Protein AF-0000000080888228 (afdb_homodimer)

Nearest PDB structures (foldseek):
  4qtt-assembly1_A  TM=8.232E-01  e=5.974E-14  Saccharomyces cerevisiae S288C
  5cm2-assembly1_M  TM=8.635E-01  e=5.665E-12  Yarrowia lipolytica CLIB122
  6ped-assembly1_B  TM=8.429E-01  e=2.679E-10  Homo sapiens
  8qdg-assembly1_B  TM=8.328E-01  e=5.722E-10  Homo sapiens
  6h2v-assembly1_B  TM=7.892E-01  e=5.935E-09  Homo sapiens

Solvent-accessible surface area (backbone atoms only — not comparable to full-atom values): 15380 Å² total; per-residue (Å²): 46,40,49,61,60,51,55,55,41,52,48,80,41,59,90,31,73,83,42,72,40,13,47,50,44,38,66,43,79,66,37,75,46,78,49,95,60,83,88,47,68,54,46,51,60,47,39,49,84,77,51,50,54,67,46,43,37,52,47,35,44,66,73,76,41,81,59,65,86,61,77,83,80,72,62,70,60,40,52,45,88,80,67,44,78,43,47,57,73,54,52,72,69,54,44,53,45,50,52,46,46,44,43,48,48,68,19,30,30,35,32,34,30,30,32,29,21,67,64,82,58,53,72,28,45,26,53,85,32,40,68,45,52,77,43,58,26,88,51,67,47,38,50,62,61,52,56,53,39,53,46,82,41,59,90,30,72,83,41,71,42,12,46,49,44,40,65,43,80,67,37,75,46,79,48,94,60,83,88,51,69,54,47,51,61,47,40,49,84,77,51,50,54,68,45,43,36,52,47,35,44,66,72,75,40,82,58,65,88,61,78,82,80,72,62,69,59,39,52,45,89,80,66,43,77,42,48,57,73,56,52,71,68,54,44,52,45,48,52,44,46,43,42,47,47,68,19,31,29,35,33,34,32,31,32,29,22,66,63,83,58,54,71,27,45,26,54,85,31,39,69,45,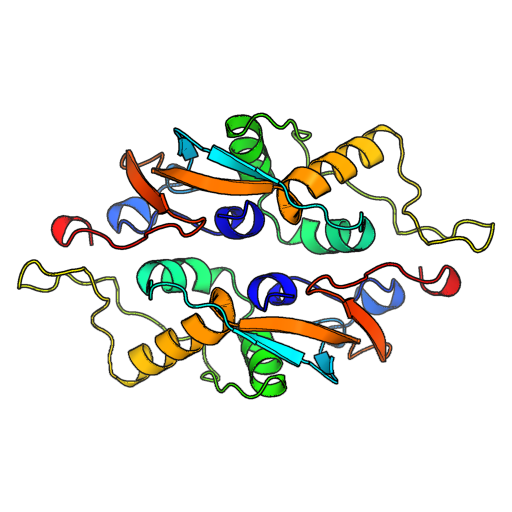52,76,42,58,27,90,51,67

Organism: NCBI:txid3140254

Secondary structure (DSSP, 8-state):
-BHHHHTT-----GGGTT-GGGSS-EEEEEEEEE------HHHHHHHGGGS-HHHHHHHHHHTT----SSPP-PPP----TTS--------HHHHHHHHHHHIIIIIEEEEEEEEE-TTT--EEEEETTEE--PPPGGG-/-BHHHHTT-----GGGTT-GGGSS-EEEEEEEEE------HHHHHHHGGGS-HHHHHHHHHHTT----SSPP-PPP----TTS--------HHHHHHHHHHHIIIIIEEEEEEEEE-TTT--EEEEETTEE--PPPGGG-

Sequence (280 aa):
MKLLTANFLSCAVKSCKSSPAAFPLHFRDAELASTSVPYNPVLLTNLLPRLDWPALVTSSKELGFTLPDSKPTFPALTRPSDGGEVTPALGEEQETALRTLHRVLMETEVVEGKMVCGSCGFEYGIHQSVANFLLPSHLVMKLLTANFLSCAVKSCKSSPAAFPLHFRDAELASTSVPYNPVLLTNLLPRLDWPALVTSSKELGFTLPDSKPTFPALTRPSDGGEVTPALGEEQETALRTLHRVLMETEVVEGKMVCGSCGFEYGIHQSVANFLLPSHLV

pLDDT: mean 89.73, std 13.06, range [49.66, 98.81]

Radius of gyration: 19.29 Å; Cα contacts (8 Å, |Δi|>4): 558; chains: 2; bounding box: 46×58×38 Å

InterPro domains:
  IPR005651 Trm112-like [PF03966] (2-127)
  IPR039127 Multifunctional methyltransferase subunit Trm112 [PTHR12773] (1-139)

Foldseek 3Di:
DFLLVLQPDFAPFPVCPPPPLRPRFEWDPFDKDWDDDDQDLVVLVVCQVVGPQCRSQRNQVNVPAHADNDRDDFPDQDDDPVNDDRDGPDDPNRVVRSVSVCRRRPTMAGAWTWTAGRPPGDTFTHHRRDTHNDDDPVRD/DALLVLQPDFAPFPVCPPPPLRPRFEWDPFDKDWDDDDQDLVVVVVCQVVGPQCRSQRNQVNVPAHADNDRDDFPDQDDDPVNDDRDGPDDPNRVVRSVSVCRRRPTMAGAWTWTAGRPPGDTFTHHRRDTHNDDDPVRD

Structure (mmCIF, N/CA/C/O backbone):
data_AF-0000000080888228-model_v1
#
loop_
_entity.id
_entity.type
_entity.pdbx_description
1 polymer 'Uncharacterized protein'
#
loop_
_atom_site.group_PDB
_atom_site.id
_atom_site.type_symbol
_atom_site.label_atom_id
_atom_site.label_alt_id
_atom_site.label_comp_id
_atom_site.label_asym_id
_atom_site.label_entity_id
_atom_site.label_seq_id
_atom_site.pdbx_PDB_ins_code
_atom_site.Cartn_x
_atom_site.Cartn_y
_atom_site.Cartn_z
_atom_site.occupancy
_atom_site.B_iso_or_equiv
_atom_site.auth_seq_id
_atom_site.auth_comp_id
_atom_site.auth_asym_id
_atom_site.auth_atom_id
_atom_site.pdbx_PDB_model_num
ATOM 1 N N . MET A 1 1 ? -4.172 -10.055 3.91 1 94.75 1 MET A N 1
ATOM 2 C CA . MET A 1 1 ? -3.9 -9.156 2.791 1 94.75 1 MET A CA 1
ATOM 3 C C . MET A 1 1 ? -4.738 -7.891 2.896 1 94.75 1 MET A C 1
ATOM 5 O O . MET A 1 1 ? -5.945 -7.953 3.131 1 94.75 1 MET A O 1
ATOM 9 N N . LYS A 1 2 ? -4.051 -6.754 2.895 1 96.38 2 LYS A N 1
ATOM 10 C CA . LYS A 1 2 ? -4.75 -5.473 2.871 1 96.38 2 LYS A CA 1
ATOM 11 C C . LYS A 1 2 ? -5.223 -5.129 1.462 1 96.38 2 LYS A C 1
ATOM 13 O O . LYS A 1 2 ? -4.512 -5.375 0.486 1 96.38 2 LYS A O 1
ATOM 18 N N . LEU A 1 3 ? -6.383 -4.496 1.451 1 97.94 3 LEU A N 1
ATOM 19 C CA . LEU A 1 3 ? -6.922 -4.129 0.146 1 97.94 3 LEU A CA 1
ATOM 20 C C . LEU A 1 3 ? -6.035 -3.086 -0.531 1 97.94 3 LEU A C 1
ATOM 22 O O . LEU A 1 3 ? -5.945 -3.049 -1.76 1 97.94 3 LEU A O 1
ATOM 26 N N . LEU A 1 4 ? -5.387 -2.271 0.323 1 96.81 4 LEU A N 1
ATOM 27 C CA . LEU A 1 4 ? -4.438 -1.319 -0.241 1 96.81 4 LEU A CA 1
ATOM 28 C C . LEU A 1 4 ? -3.381 -2.035 -1.077 1 96.81 4 LEU A C 1
ATOM 30 O O . LEU A 1 4 ? -3.107 -1.639 -2.213 1 96.81 4 LEU A O 1
ATOM 34 N N . THR A 1 5 ? -2.811 -3.109 -0.594 1 96.12 5 THR A N 1
ATOM 35 C CA . THR A 1 5 ? -1.797 -3.885 -1.3 1 96.12 5 THR A CA 1
ATOM 36 C C . THR A 1 5 ? -2.406 -4.609 -2.498 1 96.12 5 THR A C 1
ATOM 38 O O . THR A 1 5 ? -1.846 -4.582 -3.596 1 96.12 5 THR A O 1
ATOM 41 N N . ALA A 1 6 ? -3.539 -5.188 -2.299 1 97.56 6 ALA A N 1
ATOM 42 C CA . ALA A 1 6 ? -4.207 -5.938 -3.359 1 97.56 6 ALA A CA 1
ATOM 43 C C . ALA A 1 6 ? -4.527 -5.035 -4.547 1 97.56 6 ALA A C 1
ATOM 45 O O . ALA A 1 6 ? -4.586 -5.5 -5.688 1 97.56 6 ALA A O 1
ATOM 46 N N . ASN A 1 7 ? -4.715 -3.75 -4.246 1 98.06 7 ASN A N 1
ATOM 47 C CA . ASN A 1 7 ? -5.086 -2.783 -5.273 1 98.06 7 ASN A CA 1
ATOM 48 C C . ASN A 1 7 ? -3.963 -2.58 -6.285 1 98.06 7 ASN A C 1
ATOM 50 O O . ASN A 1 7 ? -4.176 -1.984 -7.344 1 98.06 7 ASN A O 1
ATOM 54 N N . PHE A 1 8 ? -2.854 -3.252 -6.016 1 95.94 8 PHE A N 1
ATOM 55 C CA . PHE A 1 8 ? -1.706 -3.041 -6.891 1 95.94 8 PHE A CA 1
ATOM 56 C C . PHE A 1 8 ? -1.196 -4.367 -7.441 1 95.94 8 PHE A C 1
ATOM 58 O O . PHE A 1 8 ? -0.141 -4.418 -8.078 1 95.94 8 PHE A O 1
ATOM 65 N N . LEU A 1 9 ? -1.862 -5.41 -7.285 1 96.56 9 LEU A N 1
ATOM 66 C CA . LEU A 1 9 ? -1.399 -6.738 -7.676 1 96.56 9 LEU A CA 1
ATOM 67 C C . LEU A 1 9 ? -2.219 -7.277 -8.844 1 96.56 9 LEU A C 1
ATOM 69 O O . LEU A 1 9 ? -3.447 -7.184 -8.836 1 96.56 9 LEU A O 1
ATOM 73 N N . SER A 1 10 ? -1.537 -7.742 -9.82 1 96.88 10 SER A N 1
ATOM 74 C CA . SER A 1 10 ? -2.166 -8.438 -10.938 1 96.88 10 SER A CA 1
ATOM 75 C C . SER A 1 10 ? -1.692 -9.883 -11.023 1 96.88 10 SER A C 1
ATOM 77 O O . SER A 1 10 ? -0.797 -10.297 -10.289 1 96.88 10 SER A O 1
ATOM 79 N N . CYS A 1 11 ? -2.377 -10.609 -11.867 1 96.5 11 CYS A N 1
ATOM 80 C CA . CYS A 1 11 ? -1.957 -11.984 -12.086 1 96.5 11 CYS A CA 1
ATOM 81 C C . CYS A 1 11 ? -0.528 -12.047 -12.609 1 96.5 11 CYS A C 1
ATOM 83 O O . CYS A 1 11 ? -0.151 -11.258 -13.484 1 96.5 11 CYS A O 1
ATOM 85 N N . ALA A 1 12 ? 0.26 -12.977 -12.102 1 91.69 12 ALA A N 1
ATOM 86 C CA . ALA A 1 12 ? 1.674 -13.07 -12.453 1 91.69 12 ALA A CA 1
ATOM 87 C C . ALA A 1 12 ? 1.9 -14.102 -13.555 1 91.69 12 ALA A C 1
ATOM 89 O O . ALA A 1 12 ? 3.02 -14.258 -14.047 1 91.69 12 ALA A O 1
ATOM 90 N N . VAL A 1 13 ? 0.872 -14.781 -13.891 1 90.94 13 VAL A N 1
ATOM 91 C CA . VAL A 1 13 ? 0.99 -15.781 -14.945 1 90.94 13 VAL A CA 1
ATOM 92 C C . VAL A 1 13 ? 1.349 -15.094 -16.266 1 90.94 13 VAL A C 1
ATOM 94 O O . VAL A 1 13 ? 0.755 -14.07 -16.625 1 90.94 13 VAL A O 1
ATOM 97 N N . LYS A 1 14 ? 2.271 -15.664 -16.984 1 86.44 14 LYS A N 1
ATOM 98 C CA . LYS A 1 14 ? 2.824 -15.047 -18.188 1 86.44 14 LYS A CA 1
ATOM 99 C C . LYS A 1 14 ? 1.73 -14.766 -19.203 1 86.44 14 LYS A C 1
ATOM 101 O O . LYS A 1 14 ? 1.718 -13.703 -19.828 1 86.44 14 LYS A O 1
ATOM 106 N N . SER A 1 15 ? 0.851 -15.688 -19.391 1 90.06 15 SER A N 1
ATOM 107 C CA . SER A 1 15 ? -0.185 -15.562 -20.406 1 90.06 15 SER A CA 1
ATOM 108 C C . SER A 1 15 ? -1.185 -14.469 -20.047 1 90.06 15 SER A C 1
ATOM 110 O O . SER A 1 15 ? -1.986 -14.055 -20.891 1 90.06 15 SER A O 1
ATOM 112 N N . CYS A 1 16 ? -1.074 -13.938 -18.844 1 94.06 16 CYS A N 1
ATOM 113 C CA . CYS A 1 16 ? -2.053 -12.961 -18.375 1 94.06 16 CYS A CA 1
ATOM 114 C C . CYS A 1 16 ? -1.503 -11.539 -18.469 1 94.06 16 CYS A C 1
ATOM 116 O O . CYS A 1 16 ? -2.23 -10.57 -18.266 1 94.06 16 CYS A O 1
ATOM 118 N N . LYS A 1 17 ? -0.296 -11.32 -18.844 1 84.5 17 LYS A N 1
ATOM 119 C CA . LYS A 1 17 ? 0.385 -10.031 -18.812 1 84.5 17 LYS A CA 1
ATOM 120 C C . LYS A 1 17 ? -0.359 -8.992 -19.641 1 84.5 17 LYS A C 1
ATOM 122 O O . LYS A 1 17 ? -0.407 -7.812 -19.281 1 84.5 17 LYS A O 1
ATOM 127 N N . SER A 1 18 ? -1.046 -9.398 -20.641 1 91.12 18 SER A N 1
ATOM 128 C CA . SER A 1 18 ? -1.716 -8.445 -21.516 1 91.12 18 SER A CA 1
ATOM 129 C C . SER A 1 18 ? -3.23 -8.5 -21.344 1 91.12 18 SER A C 1
ATOM 131 O O . SER A 1 18 ? -3.965 -7.77 -22.016 1 91.12 18 SER A O 1
ATOM 133 N N . SER A 1 19 ? -3.686 -9.281 -20.469 1 95 19 SER A N 1
ATOM 134 C CA . SER A 1 19 ? -5.125 -9.445 -20.312 1 95 19 SER A CA 1
ATOM 135 C C . SER A 1 19 ? -5.695 -8.43 -19.312 1 95 19 SER A C 1
ATOM 137 O O . SER A 1 19 ? -5.254 -8.367 -18.172 1 95 19 SER A O 1
ATOM 139 N N . PRO A 1 20 ? -6.68 -7.672 -19.688 1 96.19 20 PRO A N 1
ATOM 140 C CA . PRO A 1 20 ? -7.312 -6.754 -18.734 1 96.19 20 PRO A CA 1
ATOM 141 C C . PRO A 1 20 ? -7.984 -7.48 -17.578 1 96.19 20 PRO A C 1
ATOM 143 O O . PRO A 1 20 ? -8.188 -6.891 -16.516 1 96.19 20 PRO A O 1
ATOM 146 N N . ALA A 1 21 ? -8.305 -8.766 -17.781 1 97.75 21 ALA A N 1
ATOM 147 C CA . ALA A 1 21 ? -8.984 -9.539 -16.75 1 97.75 21 ALA A CA 1
ATOM 148 C C . ALA A 1 21 ? -7.996 -10.055 -15.711 1 97.75 21 ALA A C 1
ATOM 150 O O . ALA A 1 21 ? -8.391 -10.664 -14.711 1 97.75 21 ALA A O 1
ATOM 151 N N . ALA A 1 22 ? -6.719 -9.805 -15.961 1 97.69 22 ALA A N 1
ATOM 152 C CA . ALA A 1 22 ? -5.672 -10.219 -15.031 1 97.69 22 ALA A CA 1
ATOM 153 C C . ALA A 1 22 ? -5.652 -9.32 -13.797 1 97.69 22 ALA A C 1
ATOM 155 O O . ALA A 1 22 ? -4.977 -9.625 -12.812 1 97.69 22 ALA A O 1
ATOM 156 N N . PHE A 1 23 ? -6.418 -8.195 -13.914 1 98.12 23 PHE A N 1
ATOM 157 C CA . PHE A 1 23 ? -6.512 -7.227 -12.828 1 98.12 23 PHE A CA 1
ATOM 158 C C . PHE A 1 23 ? -7.922 -6.656 -12.734 1 98.12 23 PHE A C 1
ATOM 160 O O . PHE A 1 23 ? -8.547 -6.363 -13.758 1 98.12 23 PHE A O 1
ATOM 167 N N . PRO A 1 24 ? -8.508 -6.465 -11.477 1 98.25 24 PRO A N 1
ATOM 168 C CA . PRO A 1 24 ? -7.957 -6.926 -10.203 1 98.25 24 PRO A CA 1
ATOM 169 C C . PRO A 1 24 ? -8.148 -8.43 -9.992 1 98.25 24 PRO A C 1
ATOM 171 O O . PRO A 1 24 ? -8.914 -9.062 -10.711 1 98.25 24 PRO A O 1
ATOM 174 N N . LEU A 1 25 ? -7.328 -8.992 -9.156 1 98.56 25 LEU A N 1
ATOM 175 C CA . LEU A 1 25 ? -7.613 -10.336 -8.68 1 98.56 25 LEU A CA 1
ATOM 176 C C . LEU A 1 25 ? -8.859 -10.344 -7.801 1 98.56 25 LEU A C 1
ATOM 178 O O . LEU A 1 25 ? -9.148 -9.367 -7.105 1 98.56 25 LEU A O 1
ATOM 182 N N . HIS A 1 26 ? -9.594 -11.453 -7.785 1 98.81 26 HIS A N 1
ATOM 183 C CA . HIS A 1 26 ? -10.898 -11.508 -7.145 1 98.81 26 HIS A CA 1
ATOM 184 C C . HIS A 1 26 ? -10.852 -12.32 -5.859 1 98.81 26 HIS A C 1
ATOM 186 O O . HIS A 1 26 ? -10.453 -13.484 -5.871 1 98.81 26 HIS A O 1
ATOM 192 N N . PHE A 1 27 ? -11.336 -11.734 -4.785 1 98.81 27 PHE A N 1
ATOM 193 C CA . PHE A 1 27 ? -11.328 -12.398 -3.488 1 98.81 27 PHE A CA 1
ATOM 194 C C . PHE A 1 27 ? -12.383 -13.5 -3.439 1 98.81 27 PHE A C 1
ATOM 196 O O . PHE A 1 27 ? -13.492 -13.328 -3.938 1 98.81 27 PHE A O 1
ATOM 203 N N . ARG A 1 28 ? -11.992 -14.656 -2.941 1 98.56 28 ARG A N 1
ATOM 204 C CA . ARG A 1 28 ? -12.883 -15.789 -2.695 1 98.56 28 ARG A CA 1
ATOM 205 C C . ARG A 1 28 ? -12.586 -16.422 -1.343 1 98.56 28 ARG A C 1
ATOM 207 O O . ARG A 1 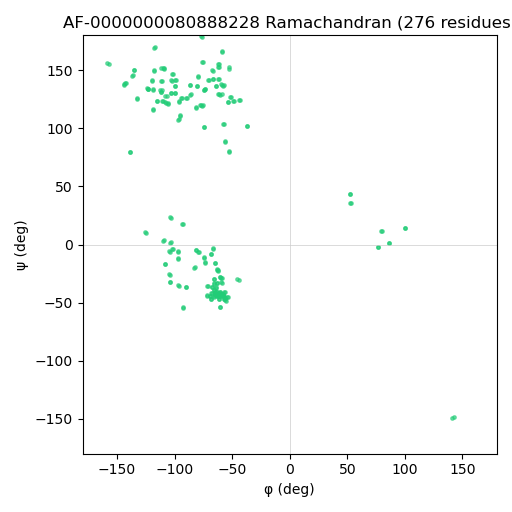28 ? -11.438 -16.438 -0.889 1 98.56 28 ARG A O 1
ATOM 214 N N . ASP A 1 29 ? -13.688 -16.953 -0.616 1 98.38 29 ASP A N 1
ATOM 215 C CA . ASP A 1 29 ? -13.578 -17.656 0.657 1 98.38 29 ASP A CA 1
ATOM 216 C C . ASP A 1 29 ? -12.773 -16.844 1.671 1 98.38 29 ASP A C 1
ATOM 218 O O . ASP A 1 29 ? -11.914 -17.391 2.363 1 98.38 29 ASP A O 1
ATOM 222 N N . ALA A 1 30 ? -13.055 -15.562 1.73 1 98.5 30 ALA A N 1
ATOM 223 C CA . ALA A 1 30 ? -12.227 -14.641 2.506 1 98.5 30 ALA A CA 1
ATOM 224 C C . ALA A 1 30 ? -12.672 -14.594 3.965 1 98.5 30 ALA A C 1
ATOM 226 O O . ALA A 1 30 ? -13.875 -14.523 4.25 1 98.5 30 ALA A O 1
ATOM 227 N N . GLU A 1 31 ? -11.758 -14.766 4.805 1 98.75 31 GLU A N 1
ATOM 228 C CA . GLU A 1 31 ? -11.938 -14.453 6.219 1 98.75 31 GLU A CA 1
ATOM 229 C C . GLU A 1 31 ? -11.328 -13.102 6.574 1 98.75 31 GLU A C 1
ATOM 231 O O . GLU A 1 31 ? -10.141 -12.875 6.328 1 98.75 31 GLU A O 1
ATOM 236 N N . LEU A 1 32 ? -12.125 -12.328 7.234 1 98.5 32 LEU A N 1
ATOM 237 C CA . LEU A 1 32 ? -11.695 -10.953 7.465 1 98.5 32 LEU A CA 1
ATOM 238 C C . LEU A 1 32 ? -11.391 -10.719 8.938 1 98.5 32 LEU A C 1
ATOM 240 O O . LEU A 1 32 ? -12.031 -11.312 9.812 1 98.5 32 LEU A O 1
ATOM 244 N N . ALA A 1 33 ? -10.359 -9.984 9.109 1 98.25 33 ALA A N 1
ATOM 245 C CA . ALA A 1 33 ? -10.078 -9.398 10.422 1 98.25 33 ALA A CA 1
ATOM 246 C C . ALA A 1 33 ? -10.102 -7.875 10.359 1 98.25 33 ALA A C 1
ATOM 248 O O . ALA A 1 33 ? -9.844 -7.285 9.312 1 98.25 33 ALA A O 1
ATOM 249 N N . SER A 1 34 ? -10.484 -7.281 11.508 1 96.25 34 SER A N 1
ATOM 250 C CA . SER A 1 34 ? -10.562 -5.828 11.602 1 96.25 34 SER A CA 1
ATOM 251 C C . SER A 1 34 ? -9.688 -5.297 12.734 1 96.25 34 SER A C 1
ATOM 253 O O . SER A 1 34 ? -9.617 -5.902 13.805 1 96.25 34 SER A O 1
ATOM 255 N N . THR A 1 35 ? -8.953 -4.273 12.438 1 94.44 35 THR A N 1
ATOM 256 C CA . THR A 1 35 ? -8.188 -3.553 13.445 1 94.44 35 THR A CA 1
ATOM 257 C C . THR A 1 35 ? -8.625 -2.09 13.516 1 94.44 35 THR A C 1
ATOM 259 O O . THR A 1 35 ? -8.891 -1.469 12.484 1 94.44 35 THR A O 1
ATOM 262 N N . SER A 1 36 ? -8.672 -1.579 14.719 1 94.94 36 SER A N 1
ATOM 263 C CA . SER A 1 36 ? -9.07 -0.184 14.891 1 94.94 36 SER A CA 1
ATOM 264 C C . SER A 1 36 ? -7.926 0.761 14.547 1 94.94 36 SER A C 1
ATOM 266 O O . SER A 1 36 ? -6.82 0.627 15.078 1 94.94 36 SER A O 1
ATOM 268 N N . VAL A 1 37 ? -8.172 1.557 13.609 1 93.75 37 VAL A N 1
ATOM 269 C CA . VAL A 1 37 ? -7.234 2.594 13.203 1 93.75 37 VAL A CA 1
ATOM 270 C C . VAL A 1 37 ? -7.91 3.961 13.273 1 93.75 37 VAL A C 1
ATOM 272 O O . VAL A 1 37 ? -9.062 4.113 12.867 1 93.75 37 VAL A O 1
ATOM 275 N N . PRO A 1 38 ? -7.223 4.926 13.852 1 92.25 38 PRO A N 1
ATOM 276 C CA . PRO A 1 38 ? -7.832 6.254 13.898 1 92.25 38 PRO A CA 1
ATOM 277 C C . PRO A 1 38 ? -8.195 6.789 12.516 1 92.25 38 PRO A C 1
ATOM 279 O O . PRO A 1 38 ? -7.441 6.598 11.562 1 92.25 38 PRO A O 1
ATOM 282 N N . TYR A 1 39 ? -9.398 7.352 12.578 1 91.81 39 TYR A N 1
ATOM 283 C CA . TYR A 1 39 ? -9.883 7.938 11.336 1 91.81 39 TYR A CA 1
ATOM 284 C C . TYR A 1 39 ? -8.969 9.07 10.875 1 91.81 39 TYR A C 1
ATOM 286 O O . TYR A 1 39 ? -8.641 9.969 11.656 1 91.81 39 TYR A O 1
ATOM 294 N N . ASN A 1 40 ? -8.547 9.008 9.562 1 88.06 40 ASN A N 1
ATOM 295 C CA . ASN A 1 40 ? -7.602 9.953 8.984 1 88.06 40 ASN A CA 1
ATOM 296 C C . ASN A 1 40 ? -8.016 10.359 7.57 1 88.06 40 ASN A C 1
ATOM 298 O O . ASN A 1 40 ? -7.434 9.883 6.59 1 88.06 40 ASN A O 1
ATOM 302 N N . PRO A 1 41 ? -8.977 11.289 7.5 1 89 41 PRO A N 1
ATOM 303 C CA . PRO A 1 41 ? -9.516 11.625 6.18 1 89 41 PRO A CA 1
ATOM 304 C C . PRO A 1 41 ? -8.477 12.242 5.25 1 89 41 PRO A C 1
ATOM 306 O O . PRO A 1 41 ? -8.5 11.992 4.043 1 89 41 PRO A O 1
ATOM 309 N N . VAL A 1 42 ? -7.629 13.008 5.773 1 87.62 42 VAL A N 1
ATOM 310 C CA . VAL A 1 42 ? -6.621 13.664 4.949 1 87.62 42 VAL A CA 1
ATOM 311 C C . VAL A 1 42 ? -5.684 12.617 4.348 1 87.62 42 VAL A C 1
ATOM 313 O O . VAL A 1 42 ? -5.316 12.711 3.172 1 87.62 42 VAL A O 1
ATOM 316 N N . LEU A 1 43 ? -5.301 11.648 5.141 1 91.69 43 LEU A N 1
ATOM 317 C CA . LEU A 1 43 ? -4.469 10.562 4.637 1 91.69 43 LEU A CA 1
ATOM 318 C C . LEU A 1 43 ? -5.152 9.852 3.477 1 91.69 43 LEU A C 1
ATOM 320 O O . LEU A 1 43 ? -4.516 9.555 2.461 1 91.69 43 LEU A O 1
ATOM 324 N N . LEU A 1 44 ? -6.414 9.609 3.648 1 92.94 44 LEU A N 1
ATOM 325 C CA . LEU A 1 44 ? -7.172 8.883 2.639 1 92.94 44 LEU A CA 1
ATOM 326 C C . LEU A 1 44 ? -7.25 9.68 1.34 1 92.94 44 LEU A C 1
ATOM 328 O O . LEU A 1 44 ? -7.117 9.109 0.252 1 92.94 44 LEU A O 1
ATOM 332 N N . THR A 1 45 ? -7.496 10.945 1.482 1 90.12 45 THR A N 1
ATOM 333 C CA . THR A 1 45 ? -7.551 11.797 0.297 1 90.12 45 THR A CA 1
ATOM 334 C C . THR A 1 45 ? -6.199 11.836 -0.405 1 90.12 45 THR A C 1
ATOM 336 O O . THR A 1 45 ? -6.129 11.953 -1.63 1 90.12 45 THR A O 1
ATOM 339 N N . ASN A 1 46 ? -5.199 11.758 0.379 1 91.88 46 ASN A N 1
ATOM 340 C CA . ASN A 1 46 ? -3.84 11.719 -0.153 1 91.88 46 ASN A CA 1
ATOM 341 C C . ASN A 1 46 ? -3.586 10.445 -0.954 1 91.88 46 ASN A C 1
ATOM 343 O O . ASN A 1 46 ? -2.861 10.469 -1.951 1 91.88 46 ASN A O 1
ATOM 347 N N . LEU A 1 47 ? -4.203 9.352 -0.568 1 94 47 LEU A N 1
ATOM 348 C CA . LEU A 1 47 ? -3.988 8.047 -1.185 1 94 47 LEU A CA 1
ATOM 349 C C . LEU A 1 47 ? -4.84 7.895 -2.439 1 94 47 LEU A C 1
ATOM 351 O O . LEU A 1 47 ? -4.52 7.086 -3.316 1 94 47 LEU A O 1
ATOM 355 N N . LEU A 1 48 ? -5.824 8.641 -2.566 1 93.94 48 LEU A N 1
ATOM 356 C CA . LEU A 1 48 ? -6.895 8.438 -3.535 1 93.94 48 LEU A CA 1
ATOM 357 C C . LEU A 1 48 ? -6.352 8.469 -4.961 1 93.94 48 LEU A C 1
ATOM 359 O O . LEU A 1 48 ? -6.668 7.598 -5.773 1 93.94 48 LEU A O 1
ATOM 363 N N . PRO A 1 49 ? -5.477 9.453 -5.254 1 91.81 49 PRO A N 1
ATOM 364 C CA . PRO A 1 49 ? -5.008 9.547 -6.637 1 91.81 49 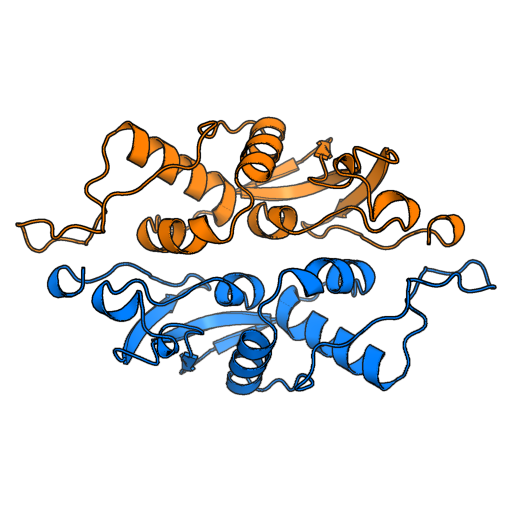PRO A CA 1
ATOM 365 C C . PRO A 1 49 ? -4.184 8.328 -7.062 1 91.81 49 PRO A C 1
ATOM 367 O O . PRO A 1 49 ? -3.992 8.094 -8.258 1 91.81 49 PRO A O 1
ATOM 370 N N . ARG A 1 50 ? -3.721 7.539 -6.152 1 93.5 50 ARG A N 1
ATOM 371 C CA . ARG A 1 50 ? -2.818 6.43 -6.449 1 93.5 50 ARG A CA 1
ATOM 372 C C . ARG A 1 50 ? -3.586 5.117 -6.574 1 93.5 50 ARG A C 1
ATOM 374 O O . ARG A 1 50 ? -3.031 4.105 -7.004 1 93.5 50 ARG A O 1
ATOM 381 N N . LEU A 1 51 ? -4.797 5.137 -6.172 1 96.56 51 LEU A N 1
ATOM 382 C CA . LEU A 1 51 ? -5.598 3.916 -6.141 1 96.56 51 LEU A CA 1
ATOM 383 C C . LEU A 1 51 ? -6.273 3.676 -7.488 1 96.56 51 LEU A C 1
ATOM 385 O O . LEU A 1 51 ? -6.699 4.621 -8.156 1 96.56 51 LEU A O 1
ATOM 389 N N . ASP A 1 52 ? -6.285 2.424 -7.977 1 97.38 52 ASP A N 1
ATOM 390 C CA . ASP A 1 52 ? -7.207 2.027 -9.039 1 97.38 52 ASP A CA 1
ATOM 391 C C . ASP A 1 52 ? -8.625 1.877 -8.5 1 97.38 52 ASP A C 1
ATOM 393 O O . ASP A 1 52 ? -8.977 0.836 -7.938 1 97.38 52 ASP A O 1
ATOM 397 N N . TRP A 1 53 ? -9.445 2.916 -8.758 1 97.69 53 TRP A N 1
ATOM 398 C CA . TRP A 1 53 ? -10.727 3.021 -8.062 1 97.69 53 TRP A CA 1
ATOM 399 C C . TRP A 1 53 ? -11.68 1.922 -8.516 1 97.69 53 TRP A C 1
ATOM 401 O O . TRP A 1 53 ? -12.289 1.237 -7.691 1 97.69 53 TRP A O 1
ATOM 411 N N . PRO A 1 54 ? -11.82 1.692 -9.859 1 98.19 54 PRO A N 1
ATOM 412 C CA . PRO A 1 54 ? -12.703 0.6 -10.266 1 98.19 54 PRO A CA 1
ATOM 413 C C . PRO A 1 54 ? -12.312 -0.742 -9.648 1 98.19 54 PRO A C 1
ATOM 415 O O . PRO A 1 54 ? -13.18 -1.508 -9.219 1 98.19 54 PRO A O 1
ATOM 418 N N . ALA A 1 55 ? -11.055 -1.021 -9.594 1 98.44 55 ALA A N 1
ATOM 419 C CA . ALA A 1 55 ? -10.57 -2.258 -8.984 1 98.44 55 ALA A CA 1
ATOM 420 C C . ALA A 1 55 ? -10.914 -2.32 -7.504 1 98.44 55 ALA A C 1
ATOM 422 O O . ALA A 1 55 ? -11.336 -3.363 -7 1 98.44 55 ALA A O 1
ATOM 423 N N . LEU A 1 56 ? -10.711 -1.196 -6.832 1 98.5 56 LEU A N 1
ATOM 424 C CA . LEU A 1 56 ? -11.008 -1.137 -5.406 1 98.5 56 LEU A CA 1
ATOM 425 C C . LEU A 1 56 ? -12.5 -1.365 -5.152 1 98.5 56 LEU A C 1
ATOM 427 O O . LEU A 1 56 ? -12.867 -2.072 -4.211 1 98.5 56 LEU A O 1
ATOM 431 N N . VAL A 1 57 ? -13.32 -0.734 -5.938 1 98.44 57 VAL A N 1
ATOM 432 C CA . VAL A 1 57 ? -14.758 -0.909 -5.824 1 98.44 57 VAL A CA 1
ATOM 433 C C . VAL A 1 57 ? -15.117 -2.387 -5.973 1 98.44 57 VAL A C 1
ATOM 435 O O . VAL A 1 57 ? -15.867 -2.936 -5.16 1 98.44 57 VAL A O 1
ATOM 438 N N . THR A 1 58 ? -14.57 -3.023 -6.949 1 98.56 58 THR A N 1
ATOM 439 C CA . THR A 1 58 ? -14.828 -4.438 -7.203 1 98.56 58 THR A CA 1
ATOM 440 C C . THR A 1 58 ? -14.391 -5.285 -6.012 1 98.56 58 THR A C 1
ATOM 442 O O . THR A 1 58 ? -15.18 -6.074 -5.484 1 98.56 58 THR A O 1
ATOM 445 N N . SER A 1 59 ? -13.164 -5.125 -5.602 1 98.56 59 SER A N 1
ATOM 446 C CA . SER A 1 59 ? -12.633 -5.91 -4.492 1 98.56 59 SER A CA 1
ATOM 447 C C . SER A 1 59 ? -13.43 -5.672 -3.217 1 98.56 59 SER A C 1
ATOM 449 O O . SER A 1 59 ? -13.695 -6.609 -2.459 1 98.56 59 SER A O 1
ATOM 451 N N . SER A 1 60 ? -13.797 -4.398 -2.973 1 98.56 60 SER A N 1
ATOM 452 C CA . SER A 1 60 ? -14.578 -4.062 -1.785 1 98.56 60 SER A CA 1
ATOM 453 C C . SER A 1 60 ? -15.93 -4.766 -1.797 1 98.56 60 SER A C 1
ATOM 455 O O . SER A 1 60 ? -16.344 -5.332 -0.786 1 98.56 60 SER A O 1
ATOM 457 N N . LYS A 1 61 ? -16.562 -4.707 -2.871 1 98.38 61 LYS A N 1
ATOM 458 C CA . LYS A 1 61 ? -17.875 -5.352 -3.006 1 98.38 61 LYS A CA 1
ATOM 459 C C . LYS A 1 61 ? -17.766 -6.852 -2.729 1 98.38 61 LYS A C 1
ATOM 461 O O . LYS A 1 61 ? -18.625 -7.422 -2.055 1 98.38 61 LYS A O 1
ATOM 466 N N . GLU A 1 62 ? -16.766 -7.488 -3.223 1 98.56 62 GLU A N 1
ATOM 467 C CA . GLU A 1 62 ? -16.547 -8.914 -3.031 1 98.56 62 GLU A CA 1
ATOM 468 C C . GLU A 1 62 ? -16.344 -9.25 -1.557 1 98.56 62 GLU A C 1
ATOM 470 O O . GLU A 1 62 ? -16.547 -10.398 -1.142 1 98.56 62 GLU A O 1
ATOM 475 N N . LEU A 1 63 ? -15.961 -8.289 -0.798 1 98.19 63 LEU A N 1
ATOM 476 C CA . LEU A 1 63 ? -15.703 -8.508 0.62 1 98.19 63 LEU A CA 1
ATOM 477 C C . LEU A 1 63 ? -16.844 -7.961 1.474 1 98.19 63 LEU A C 1
ATOM 479 O O . LEU A 1 63 ? -16.734 -7.918 2.701 1 98.19 63 LEU A O 1
ATOM 483 N N . GLY A 1 64 ? -17.922 -7.391 0.852 1 97.5 64 GLY A N 1
ATOM 484 C CA . GLY A 1 64 ? -19.125 -7.004 1.568 1 97.5 64 GLY A CA 1
ATOM 485 C C . GLY A 1 64 ? -19.188 -5.516 1.866 1 97.5 64 GLY A C 1
ATOM 486 O O . GLY A 1 64 ? -19.953 -5.082 2.732 1 97.5 64 GLY A O 1
ATOM 487 N N . PHE A 1 65 ? -18.344 -4.746 1.229 1 97.75 65 PHE A N 1
ATOM 488 C CA . PHE A 1 65 ? -18.359 -3.299 1.416 1 97.75 65 PHE A CA 1
ATOM 489 C C . PHE A 1 65 ? -18.859 -2.594 0.16 1 97.75 65 PHE A C 1
ATOM 491 O O . PHE A 1 65 ? -18.688 -3.098 -0.952 1 97.75 65 PHE A O 1
ATOM 498 N N . THR A 1 66 ? -19.438 -1.434 0.406 1 96.56 66 THR A N 1
ATOM 499 C CA . THR A 1 66 ? -19.969 -0.677 -0.725 1 96.56 66 THR A CA 1
ATOM 500 C C . THR A 1 66 ? -19.281 0.677 -0.841 1 96.56 66 THR A C 1
ATOM 502 O O . THR A 1 66 ? -19.312 1.483 0.09 1 96.56 66 THR A O 1
ATOM 505 N N . LEU A 1 67 ? -18.594 0.85 -1.913 1 96.69 67 LEU A N 1
ATOM 506 C CA . LEU A 1 67 ? -18 2.129 -2.295 1 96.69 67 LEU A CA 1
ATOM 507 C C . LEU A 1 67 ? -18.734 2.727 -3.492 1 96.69 67 LEU A C 1
ATOM 509 O O . LEU A 1 67 ? -19.328 2 -4.281 1 96.69 67 LEU A O 1
ATOM 513 N N . PRO A 1 68 ? -18.703 4.09 -3.541 1 95.44 68 PRO A N 1
ATOM 514 C CA . PRO A 1 68 ? -19.312 4.668 -4.746 1 95.44 68 PRO A CA 1
ATOM 515 C C . PRO A 1 68 ? -18.578 4.246 -6.023 1 95.44 68 PRO A C 1
ATOM 517 O O . PRO A 1 68 ? -17.375 4 -6.004 1 95.44 68 PRO A O 1
ATOM 520 N N . ASP A 1 69 ? -19.406 4.246 -7.145 1 95.19 69 ASP A N 1
ATOM 521 C CA . ASP A 1 69 ? -18.844 3.797 -8.422 1 95.19 69 ASP A CA 1
ATOM 522 C C . ASP A 1 69 ? -17.781 4.77 -8.93 1 95.19 69 ASP A C 1
ATOM 524 O O . ASP A 1 69 ? -16.797 4.355 -9.547 1 95.19 69 ASP A O 1
ATOM 528 N N . SER A 1 70 ? -18.062 6.031 -8.68 1 93.81 70 SER A N 1
ATOM 529 C CA . SER A 1 70 ? -17.109 7.047 -9.117 1 93.81 70 SER A CA 1
ATOM 530 C C . SER A 1 70 ? -16.234 7.504 -7.961 1 93.81 70 SER A C 1
ATOM 532 O O . SER A 1 70 ? -16.688 7.625 -6.824 1 93.81 70 SER A O 1
ATOM 534 N N . LYS A 1 71 ? -14.969 7.621 -8.242 1 93 71 LYS A N 1
ATOM 535 C CA . LYS A 1 71 ? -14.023 8.141 -7.258 1 93 71 LYS A CA 1
ATOM 536 C C . LYS A 1 71 ? -14.508 9.469 -6.676 1 93 71 LYS A C 1
ATOM 538 O O . LYS A 1 71 ? -14.859 10.383 -7.422 1 93 71 LYS A O 1
ATOM 543 N N . PRO A 1 72 ? -14.562 9.523 -5.379 1 87.62 72 PRO A N 1
ATOM 544 C CA . PRO A 1 72 ? -15 10.789 -4.793 1 87.62 72 PRO A CA 1
ATOM 545 C C . PRO A 1 72 ? -14.008 11.93 -5.023 1 87.62 72 PRO A C 1
ATOM 547 O O . PRO A 1 72 ? -12.797 11.688 -5.109 1 87.62 72 PRO A O 1
ATOM 550 N N . THR A 1 73 ? -14.617 13.062 -5.238 1 82.62 73 THR A N 1
ATOM 551 C CA . THR A 1 73 ? -13.82 14.281 -5.312 1 82.62 73 THR A CA 1
ATOM 552 C C . THR A 1 73 ? -14 15.117 -4.047 1 82.62 73 THR A C 1
ATOM 554 O O . THR A 1 73 ? -15.117 15.266 -3.543 1 82.62 73 THR A O 1
ATOM 557 N N . PHE A 1 74 ? -12.906 15.297 -3.477 1 73.12 74 PHE A N 1
ATOM 558 C CA . PHE A 1 74 ? -12.992 16.062 -2.238 1 73.12 74 PHE A CA 1
ATOM 559 C C . PHE A 1 74 ? -12.531 17.5 -2.457 1 73.12 74 PHE A C 1
ATOM 561 O O . PHE A 1 74 ? -11.617 17.75 -3.254 1 73.12 74 PHE A O 1
ATOM 568 N N . PRO A 1 75 ? -13.578 18.359 -1.879 1 63.81 75 PRO A N 1
ATOM 569 C CA . PRO A 1 75 ? -13.109 19.75 -1.955 1 63.81 75 PRO A CA 1
ATOM 570 C C . PRO A 1 75 ? -11.727 19.938 -1.336 1 63.81 75 PRO A C 1
ATOM 572 O O . PRO A 1 75 ? -11.273 19.109 -0.555 1 63.81 75 PRO A O 1
ATOM 575 N N . ALA A 1 76 ? -11.164 20.922 -1.894 1 59.81 76 ALA A N 1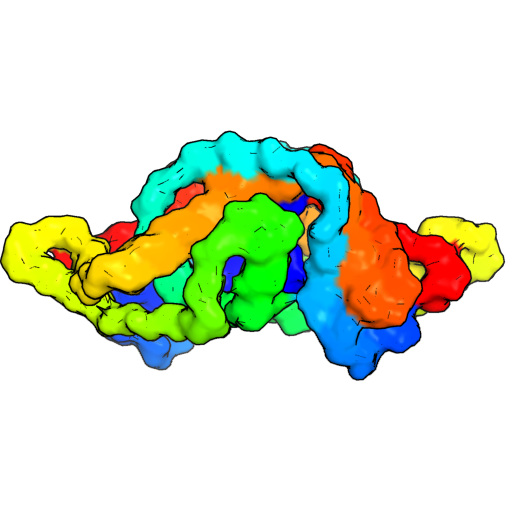
ATOM 576 C CA . ALA A 1 76 ? -9.875 21.297 -1.312 1 59.81 76 ALA A CA 1
ATOM 577 C C . ALA A 1 76 ? -9.977 21.422 0.204 1 59.81 76 ALA A C 1
ATOM 579 O O . ALA A 1 76 ? -11.031 21.781 0.735 1 59.81 76 ALA A O 1
ATOM 580 N N . LEU A 1 77 ? -9.172 20.703 0.875 1 60.5 77 LEU A N 1
ATOM 581 C CA . LEU A 1 77 ? -9.148 20.828 2.326 1 60.5 77 LEU A CA 1
ATOM 582 C C . LEU A 1 77 ? -9.352 22.281 2.74 1 60.5 77 LEU A C 1
ATOM 584 O O . LEU A 1 77 ? -8.75 23.188 2.16 1 60.5 77 LEU A O 1
ATOM 588 N N . THR A 1 78 ? -10.719 22.594 3.211 1 56 78 THR A N 1
ATOM 589 C CA . THR A 1 78 ? -10.969 23.984 3.586 1 56 78 THR A CA 1
ATOM 590 C C . THR A 1 78 ? -10.953 24.141 5.105 1 56 78 TH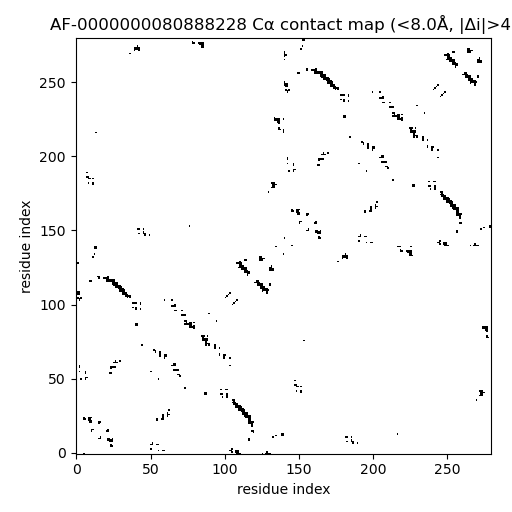R A C 1
ATOM 592 O O . THR A 1 78 ? -11.25 23.203 5.84 1 56 78 THR A O 1
ATOM 595 N N . ARG A 1 79 ? -10.461 25.391 5.582 1 52.25 79 ARG A N 1
ATOM 596 C CA . ARG A 1 79 ? -10.312 25.891 6.941 1 52.25 79 ARG A CA 1
ATOM 597 C C . ARG A 1 79 ? -11.648 25.891 7.676 1 52.25 79 ARG A C 1
ATOM 599 O O . ARG A 1 79 ? -12.617 26.484 7.211 1 52.25 79 ARG A O 1
ATOM 606 N N . PRO A 1 80 ? -11.828 24.906 8.578 1 50.69 80 PRO A N 1
ATOM 607 C CA . PRO A 1 80 ? -12.984 25.359 9.352 1 50.69 80 PRO A CA 1
ATOM 608 C C . PRO A 1 80 ? -12.742 26.688 10.047 1 50.69 80 PRO A C 1
ATOM 610 O O . PRO A 1 80 ? -11.602 27.031 10.375 1 50.69 80 PRO A O 1
ATOM 613 N N . SER A 1 81 ? -13.602 27.609 9.875 1 50 81 SER A N 1
ATOM 614 C CA . SER A 1 81 ? -13.57 28.922 10.508 1 50 81 SER A CA 1
ATOM 615 C C . SER A 1 81 ? -13.234 28.812 11.992 1 50 81 SER A C 1
ATOM 617 O O . SER A 1 81 ? -12.711 29.766 12.586 1 50 81 SER A O 1
ATOM 619 N N . ASP A 1 82 ? -13.602 27.766 12.594 1 50.34 82 ASP A N 1
ATOM 620 C CA . ASP A 1 82 ? -13.594 27.734 14.055 1 50.34 82 ASP A CA 1
ATOM 621 C C . ASP A 1 82 ? -12.281 27.172 14.586 1 50.34 82 ASP A C 1
ATOM 623 O O . ASP A 1 82 ? -12.102 27.031 15.797 1 50.34 82 ASP A O 1
ATOM 627 N N . GLY A 1 83 ? -11.172 27.094 13.812 1 49.66 83 GLY A N 1
ATOM 628 C CA . GLY A 1 83 ? -9.859 26.703 14.305 1 49.66 83 GLY A CA 1
ATOM 629 C C . GLY A 1 83 ? -9.727 25.203 14.539 1 49.66 83 GLY A C 1
ATOM 630 O O . GLY A 1 83 ? -8.766 24.75 15.164 1 49.66 83 GLY A O 1
ATOM 631 N N . GLY A 1 84 ? -10.797 24.438 14.32 1 53.75 84 GLY A N 1
ATOM 632 C CA . GLY A 1 84 ? -10.789 23.031 14.672 1 53.75 84 GLY A CA 1
ATOM 633 C C . GLY A 1 84 ? -10 22.172 13.695 1 53.75 84 GLY A C 1
ATOM 634 O O . GLY A 1 84 ? -9.25 22.703 12.875 1 53.75 84 GLY A O 1
ATOM 635 N N . GLU A 1 85 ? -9.914 20.891 13.953 1 58.09 85 GLU A N 1
ATOM 636 C CA . GLU A 1 85 ? -9.203 19.922 13.117 1 58.09 85 GLU A CA 1
ATOM 637 C C . GLU A 1 85 ? -9.68 20 11.664 1 58.09 85 GLU A C 1
ATOM 639 O O . GLU A 1 85 ? -10.867 20.188 11.406 1 58.09 85 GLU A O 1
ATOM 644 N N . VAL A 1 86 ? -8.68 20.25 10.805 1 57.47 86 VAL A N 1
ATOM 645 C CA . VAL A 1 86 ? -8.992 20.359 9.383 1 57.47 86 VAL A CA 1
ATOM 646 C C . VAL A 1 86 ? -9.68 19.094 8.914 1 57.47 86 VAL A C 1
ATOM 648 O O . VAL A 1 86 ? -9.117 18 9.016 1 57.47 86 VAL A O 1
ATOM 651 N N . THR A 1 87 ? -10.961 19.047 9.023 1 60.09 87 THR A N 1
ATOM 652 C CA . THR A 1 87 ? -11.703 18 8.312 1 60.09 87 THR A CA 1
ATOM 653 C C . THR A 1 87 ? -12.227 18.531 6.984 1 60.09 87 THR A C 1
ATOM 655 O O . THR A 1 87 ? -12.602 19.703 6.883 1 60.09 87 THR A O 1
ATOM 658 N N . PRO A 1 88 ? -11.836 17.844 5.879 1 60.53 88 PRO A N 1
ATOM 659 C CA . PRO A 1 88 ? -12.453 18.344 4.645 1 60.53 88 PRO A CA 1
ATOM 660 C C . PRO A 1 88 ? -13.938 18.641 4.809 1 60.53 88 PRO A C 1
ATOM 662 O O . PRO A 1 88 ? -14.617 18 5.621 1 60.53 88 PRO A O 1
ATOM 665 N N . ALA A 1 89 ? -14.359 19.891 4.488 1 67.25 89 ALA A N 1
ATOM 666 C CA . ALA A 1 89 ? -15.797 20.156 4.418 1 67.25 89 ALA A CA 1
ATOM 667 C C . ALA A 1 89 ? -16.484 19.141 3.498 1 67.25 89 ALA A C 1
ATOM 669 O O . ALA A 1 89 ? -16.625 19.391 2.297 1 67.25 89 ALA A O 1
ATOM 670 N N . LEU A 1 90 ? -16.688 18.031 4.102 1 74.44 90 LEU A N 1
ATOM 671 C CA . LEU A 1 90 ? -17.25 16.953 3.297 1 74.44 90 LEU A CA 1
ATOM 672 C C . LEU A 1 90 ? -18.766 16.906 3.424 1 74.44 90 LEU A C 1
ATOM 674 O O . LEU A 1 90 ? -19.312 17.141 4.508 1 74.44 90 LEU A O 1
ATOM 678 N N . GLY A 1 91 ? -19.344 16.953 2.248 1 77.38 91 GLY A N 1
ATOM 679 C CA . GLY A 1 91 ? -20.766 16.609 2.307 1 77.38 91 GLY A CA 1
ATOM 680 C C . GLY A 1 91 ? -21.016 15.219 2.869 1 77.38 91 GLY A C 1
ATOM 681 O O . GLY A 1 91 ? -20.078 14.445 3.076 1 77.38 91 GLY A O 1
ATOM 682 N N . GLU A 1 92 ? -22.219 14.984 3.193 1 83.56 92 GLU A N 1
ATOM 683 C CA . GLU A 1 92 ? -22.625 13.719 3.805 1 83.56 92 GLU A CA 1
ATOM 684 C C . GLU A 1 92 ? -22.188 12.531 2.949 1 83.56 92 GLU A C 1
ATOM 686 O O . GLU A 1 92 ? -21.688 11.531 3.471 1 83.56 92 GLU A O 1
ATOM 691 N N . GLU A 1 93 ? -22.375 12.586 1.713 1 84.25 93 GLU A N 1
ATOM 692 C CA . GLU A 1 93 ? -22.016 11.492 0.814 1 84.25 93 GLU A CA 1
ATOM 693 C C . GLU A 1 93 ? -20.516 11.273 0.78 1 84.25 93 GLU A C 1
ATOM 695 O O . GLU A 1 93 ? -20.031 10.133 0.799 1 84.25 93 GLU A O 1
ATOM 700 N N . GLN A 1 94 ? -19.828 12.352 0.75 1 84.5 94 GLN A N 1
ATOM 701 C CA . GLN A 1 94 ? -18.375 12.281 0.735 1 84.5 94 GLN A CA 1
ATOM 702 C C . GLN A 1 94 ? -17.844 11.703 2.041 1 84.5 94 GLN A C 1
ATOM 704 O O . GLN A 1 94 ? -16.906 10.898 2.035 1 84.5 94 GLN A O 1
ATOM 709 N N . GLU A 1 95 ? -18.484 12.102 3.074 1 86.94 95 GLU A N 1
ATOM 710 C CA . GLU A 1 95 ? -18.062 11.609 4.387 1 86.94 95 GLU A CA 1
ATOM 711 C C . GLU A 1 95 ? -18.297 10.109 4.512 1 86.94 95 GLU A C 1
ATOM 713 O O . GLU A 1 95 ? -17.453 9.383 5.031 1 86.94 95 GLU A O 1
ATOM 718 N N . THR A 1 96 ? -19.453 9.703 4.07 1 90.81 96 THR A N 1
ATOM 719 C CA . THR A 1 96 ? -19.781 8.281 4.109 1 90.81 96 THR A CA 1
ATOM 720 C C . THR A 1 96 ? -18.781 7.477 3.27 1 90.81 96 THR A C 1
ATOM 722 O O . THR A 1 96 ? -18.312 6.422 3.695 1 90.81 96 THR A O 1
ATOM 725 N N . ALA A 1 97 ? -18.453 7.992 2.121 1 92.31 97 ALA A N 1
ATOM 726 C CA . ALA A 1 97 ? -17.5 7.328 1.237 1 92.31 97 ALA A CA 1
ATOM 727 C C . ALA A 1 97 ? -16.125 7.23 1.892 1 92.31 97 ALA A C 1
ATOM 729 O O . ALA A 1 97 ? -15.484 6.18 1.846 1 92.31 97 ALA A O 1
ATOM 730 N N . LEU A 1 98 ? -15.758 8.289 2.549 1 92.25 98 LEU A N 1
ATOM 731 C CA . LEU A 1 98 ? -14.438 8.328 3.162 1 92.25 98 LEU A CA 1
ATOM 732 C C . LEU A 1 98 ? -14.367 7.395 4.363 1 92.25 98 LEU A C 1
ATOM 734 O O . LEU A 1 98 ? -13.344 6.746 4.594 1 92.25 98 LEU A O 1
ATOM 738 N N . ARG A 1 99 ? -15.422 7.305 5.055 1 94.25 99 ARG A N 1
ATOM 739 C CA . ARG A 1 99 ? -15.461 6.402 6.203 1 94.25 99 ARG A CA 1
ATOM 740 C C . ARG A 1 99 ? -15.414 4.945 5.758 1 94.25 99 ARG A C 1
ATOM 742 O O . ARG A 1 99 ? -14.734 4.125 6.379 1 94.25 99 ARG A O 1
ATOM 749 N N . THR A 1 100 ? -16.141 4.688 4.742 1 96.44 100 THR A N 1
ATOM 750 C CA . THR A 1 100 ? -16.094 3.33 4.207 1 96.44 100 THR A CA 1
ATOM 751 C C . THR A 1 100 ? -14.695 3.01 3.672 1 96.44 100 THR A C 1
ATOM 753 O O . THR A 1 100 ? -14.18 1.915 3.895 1 96.44 100 THR A O 1
ATOM 756 N N . LEU A 1 101 ? -14.164 3.965 3.01 1 97 101 LEU A N 1
ATOM 757 C CA . LEU A 1 101 ? -12.812 3.797 2.492 1 97 101 LEU A CA 1
ATOM 758 C C . LEU A 1 101 ? -11.828 3.52 3.623 1 97 101 LEU A C 1
ATOM 760 O O . LEU A 1 101 ? -10.969 2.643 3.502 1 97 101 LEU A O 1
ATOM 764 N N . HIS A 1 102 ? -11.961 4.246 4.664 1 96.44 102 HIS A N 1
ATOM 765 C CA . HIS A 1 102 ? -11.125 4.043 5.848 1 96.44 102 HIS A CA 1
ATOM 766 C C . HIS A 1 102 ? -11.242 2.611 6.359 1 96.44 102 HIS A C 1
ATOM 768 O O . HIS A 1 102 ? -10.227 1.96 6.625 1 96.44 102 HIS A O 1
ATOM 774 N N . ARG A 1 103 ? -12.422 2.143 6.48 1 97.5 103 ARG A N 1
ATOM 775 C CA . ARG A 1 103 ? -12.656 0.779 6.941 1 97.5 103 ARG A CA 1
ATOM 776 C C . ARG A 1 103 ? -12.023 -0.24 6.004 1 97.5 103 ARG A C 1
ATOM 778 O O . ARG A 1 103 ? -11.344 -1.165 6.453 1 97.5 103 ARG A O 1
ATOM 785 N N . VAL A 1 104 ? -12.18 -0.021 4.797 1 97.94 104 VAL A N 1
ATOM 786 C CA . VAL A 1 104 ? -11.758 -0.978 3.779 1 97.94 104 VAL A CA 1
ATOM 787 C C . VAL A 1 104 ? -10.234 -0.987 3.684 1 97.94 104 VAL A C 1
ATOM 789 O O . VAL A 1 104 ? -9.609 -2.053 3.674 1 97.94 104 VAL A O 1
ATOM 792 N N . LEU A 1 105 ? -9.617 0.159 3.689 1 97.25 105 LEU A N 1
ATOM 793 C CA . LEU A 1 105 ? -8.195 0.254 3.383 1 97.25 105 LEU A CA 1
ATOM 794 C C . LEU A 1 105 ? -7.359 0.112 4.648 1 97.25 105 LEU A C 1
ATOM 796 O O . LEU A 1 105 ? -6.297 -0.515 4.629 1 97.25 105 LEU A O 1
ATOM 800 N N . MET A 1 106 ? -7.895 0.673 5.73 1 95.75 106 MET A N 1
ATOM 801 C CA . MET A 1 106 ? -7.031 0.825 6.895 1 95.75 106 MET A CA 1
ATOM 802 C C . MET A 1 106 ? -7.359 -0.219 7.957 1 95.75 106 MET A C 1
ATOM 804 O O . MET A 1 106 ? -6.461 -0.718 8.641 1 95.75 106 MET A O 1
ATOM 808 N N . GLU A 1 107 ? -8.586 -0.574 8.008 1 97.31 107 GLU A N 1
ATOM 809 C CA . GLU A 1 107 ? -8.992 -1.37 9.164 1 97.31 107 GLU A CA 1
ATOM 810 C C . GLU A 1 107 ? -9.188 -2.836 8.781 1 97.31 107 GLU A C 1
ATOM 812 O O . GLU A 1 107 ? -9.031 -3.727 9.617 1 97.31 107 GLU A O 1
ATOM 817 N N . THR A 1 108 ? -9.484 -3.092 7.559 1 97.81 108 THR A N 1
ATOM 818 C CA . THR A 1 108 ? -9.844 -4.441 7.145 1 97.81 108 THR A CA 1
ATOM 819 C C . THR A 1 108 ? -8.656 -5.148 6.504 1 97.81 108 THR A C 1
ATOM 821 O O . THR A 1 108 ? -7.891 -4.535 5.758 1 97.81 108 THR A O 1
ATOM 824 N N . GLU A 1 109 ? -8.555 -6.438 6.816 1 97.75 109 GLU A N 1
ATOM 825 C CA . GLU A 1 109 ? -7.539 -7.285 6.211 1 97.75 109 GLU A CA 1
ATOM 826 C C . GLU A 1 109 ? -8.07 -8.695 5.961 1 97.75 109 GLU A C 1
ATOM 828 O O . GLU A 1 109 ? -8.797 -9.242 6.789 1 97.75 109 GLU A O 1
ATOM 833 N N . VAL A 1 110 ? -7.77 -9.227 4.852 1 98.56 110 VAL A N 1
ATOM 834 C CA . VAL A 1 110 ? -8.086 -10.625 4.578 1 98.56 110 VAL A CA 1
ATOM 835 C C . VAL A 1 110 ? -7.023 -11.523 5.215 1 98.56 110 VAL A C 1
ATOM 837 O O . VAL A 1 110 ? -5.855 -11.5 4.816 1 98.56 110 VAL A O 1
ATOM 840 N N . VAL A 1 111 ? -7.449 -12.359 6.137 1 98.44 111 VAL A N 1
ATOM 841 C CA . VAL A 1 111 ? -6.48 -13.148 6.887 1 98.44 111 VAL A CA 1
ATOM 842 C C . VAL A 1 111 ? -6.348 -14.539 6.258 1 98.44 111 VAL A C 1
ATOM 844 O O . VAL A 1 111 ? -5.266 -15.125 6.262 1 98.44 111 VAL A O 1
ATOM 847 N N . GLU A 1 112 ? -7.398 -15.07 5.758 1 98.69 112 GLU A N 1
ATOM 848 C CA . GLU A 1 112 ? -7.453 -16.328 5.027 1 98.69 112 GLU A CA 1
ATOM 849 C C . GLU A 1 112 ? -8.32 -16.203 3.777 1 98.69 112 GLU A C 1
ATOM 851 O O . GLU A 1 112 ? -9.234 -15.383 3.729 1 98.69 112 GLU A O 1
ATOM 856 N N . GLY A 1 113 ? -7.965 -16.984 2.822 1 98.62 113 GLY A N 1
ATOM 857 C CA . GLY A 1 113 ? -8.742 -17 1.592 1 98.62 113 GLY A CA 1
ATOM 858 C C . GLY A 1 113 ? -7.887 -17.125 0.346 1 98.62 113 GLY A C 1
ATOM 859 O O . GLY A 1 113 ? -6.895 -17.859 0.345 1 98.62 113 GLY A O 1
ATOM 860 N N . LYS A 1 114 ? -8.352 -16.547 -0.743 1 98.69 114 LYS A N 1
ATOM 861 C CA . LYS A 1 114 ? -7.598 -16.562 -1.994 1 98.69 114 LYS A CA 1
ATOM 862 C C . LYS A 1 114 ? -8.008 -15.414 -2.906 1 98.69 114 LYS A C 1
ATOM 864 O O . LYS A 1 114 ? -9.062 -14.805 -2.707 1 98.69 114 LYS A O 1
ATOM 869 N N . MET A 1 115 ? -7.133 -15.07 -3.732 1 98.56 115 MET A N 1
ATOM 870 C CA . MET A 1 115 ? -7.41 -14.172 -4.848 1 98.56 115 MET A CA 1
ATOM 871 C C . MET A 1 115 ? -7.328 -14.914 -6.18 1 98.56 115 MET A C 1
ATOM 873 O O . MET A 1 115 ? -6.34 -15.594 -6.457 1 98.56 115 MET A O 1
ATOM 877 N N . VAL A 1 116 ? -8.328 -14.68 -7 1 98.62 116 VAL A N 1
ATOM 878 C CA . VAL A 1 116 ? -8.445 -15.477 -8.219 1 98.62 116 VAL A CA 1
ATOM 879 C C . VAL A 1 116 ? -8.344 -14.562 -9.438 1 98.62 116 VAL A C 1
ATOM 881 O O . VAL A 1 116 ? -9 -13.516 -9.5 1 98.62 116 VAL A O 1
ATOM 884 N N . CYS A 1 117 ? -7.516 -15.008 -10.414 1 98.38 117 CYS A N 1
ATOM 885 C CA . CYS A 1 117 ? -7.387 -14.242 -11.648 1 98.38 117 CYS A CA 1
ATOM 886 C C . CYS A 1 117 ? -8.617 -14.422 -12.531 1 98.38 117 CYS A C 1
ATOM 888 O O . CYS A 1 117 ? -9.062 -15.547 -12.766 1 98.38 117 CYS A O 1
ATOM 890 N N . GLY A 1 118 ? -9.086 -13.328 -12.992 1 98.19 118 GLY A N 1
ATOM 891 C CA . GLY A 1 118 ? -10.242 -13.375 -13.867 1 98.19 118 GLY A CA 1
ATOM 892 C C . GLY A 1 118 ? -9.93 -13.891 -15.258 1 98.19 118 GLY A C 1
ATOM 893 O O . GLY A 1 118 ? -10.828 -14.258 -16.016 1 98.19 118 GLY A O 1
ATOM 894 N N . SER A 1 119 ? -8.695 -13.938 -15.625 1 97.38 119 SER A N 1
ATOM 895 C CA . SER A 1 119 ? -8.273 -14.352 -16.969 1 97.38 119 SER A CA 1
ATOM 896 C C . SER A 1 119 ? -7.973 -15.844 -17 1 97.38 119 SER A C 1
ATOM 898 O O . SER A 1 119 ? -8.555 -16.578 -17.812 1 97.38 119 SER A O 1
ATOM 900 N N . CYS A 1 120 ? -7.125 -16.375 -16.156 1 96.12 120 CYS A N 1
ATOM 901 C CA . CYS A 1 120 ? -6.656 -17.75 -16.25 1 96.12 120 CYS A CA 1
ATOM 902 C C . CYS A 1 120 ? -7.258 -18.609 -15.148 1 96.12 120 CYS A C 1
ATOM 904 O O . CYS A 1 120 ? -7.168 -19.844 -15.188 1 96.12 120 CYS A O 1
ATOM 906 N N . GLY A 1 121 ? -7.797 -17.953 -14.109 1 97.25 121 GLY A N 1
ATOM 907 C CA . GLY A 1 121 ? -8.445 -18.703 -13.031 1 97.25 121 GLY A CA 1
ATOM 908 C C . GLY A 1 121 ? -7.48 -19.156 -11.961 1 97.25 121 GLY A C 1
ATOM 909 O O . GLY A 1 121 ? -7.879 -19.828 -11.008 1 97.25 121 GLY A O 1
ATOM 910 N N . PHE A 1 122 ? -6.191 -18.844 -12.055 1 96.06 122 PHE A N 1
ATOM 911 C CA . PHE A 1 122 ? -5.227 -19.25 -11.039 1 96.06 122 PHE A CA 1
ATOM 912 C C . PHE A 1 122 ? -5.578 -18.625 -9.688 1 96.06 122 PHE A C 1
ATOM 914 O O . PHE A 1 122 ? -6.012 -17.484 -9.617 1 96.06 122 PHE A O 1
ATOM 921 N N . GLU A 1 123 ? -5.352 -19.422 -8.695 1 97.44 123 GLU A N 1
ATOM 922 C CA . GLU A 1 123 ? -5.699 -19.016 -7.34 1 97.44 123 GLU A CA 1
ATOM 923 C C . GLU A 1 123 ? -4.449 -18.703 -6.523 1 97.44 123 GLU A C 1
ATOM 925 O O . GLU A 1 123 ? -3.564 -19.547 -6.383 1 97.44 123 GLU A O 1
ATOM 930 N N . TYR A 1 124 ? -4.406 -17.531 -6.047 1 97.19 124 TYR A N 1
ATOM 931 C CA . TYR A 1 124 ? -3.367 -17.125 -5.105 1 97.19 124 TYR A CA 1
ATOM 932 C C . TYR A 1 124 ? -3.857 -17.25 -3.666 1 97.19 124 TYR A C 1
ATOM 934 O O . TYR A 1 124 ? -4.645 -16.406 -3.205 1 97.19 124 TYR A O 1
ATOM 942 N N . GLY A 1 125 ? -3.363 -18.203 -2.953 1 97.75 125 GLY A N 1
ATOM 943 C CA . GLY A 1 125 ? -3.822 -18.422 -1.59 1 97.75 125 GLY A CA 1
ATOM 944 C C . GLY A 1 125 ? -3.354 -17.344 -0.627 1 97.75 125 GLY A C 1
ATOM 945 O O . GLY A 1 125 ? -2.238 -16.828 -0.755 1 97.75 125 GLY A O 1
ATOM 946 N N . ILE A 1 126 ? -4.25 -17 0.282 1 97.69 126 ILE A N 1
ATOM 947 C CA . ILE A 1 126 ? -3.91 -16.062 1.35 1 97.69 126 ILE A CA 1
ATOM 948 C C . ILE A 1 126 ? -3.871 -16.797 2.688 1 97.69 126 ILE A C 1
ATOM 950 O O . ILE A 1 126 ? -4.836 -17.469 3.061 1 97.69 126 ILE A O 1
ATOM 954 N N . HIS A 1 127 ? -2.742 -16.703 3.33 1 96.56 127 HIS A N 1
ATOM 955 C CA . HIS A 1 127 ? -2.557 -17.281 4.652 1 96.56 127 HIS A CA 1
ATOM 956 C C . HIS A 1 127 ? -1.903 -16.297 5.609 1 96.56 127 HIS A C 1
ATOM 958 O O . HIS A 1 127 ? -0.831 -15.758 5.316 1 96.56 127 HIS A O 1
ATOM 964 N N . GLN A 1 128 ? -2.564 -16.078 6.75 1 95.06 128 GLN A N 1
ATOM 965 C CA . GLN A 1 128 ? -2.066 -15.109 7.727 1 95.06 128 GLN A CA 1
ATOM 966 C C . GLN A 1 128 ? -1.817 -13.75 7.074 1 95.06 128 GLN A C 1
ATOM 968 O O . GLN A 1 128 ? -0.762 -13.148 7.273 1 95.06 128 GLN A O 1
ATOM 973 N N . SER A 1 129 ? -2.676 -13.438 6.145 1 95.38 129 SER A N 1
ATOM 974 C CA . SER A 1 129 ? -2.742 -12.125 5.508 1 95.38 129 SER A CA 1
ATOM 975 C C . SER A 1 129 ? -1.669 -11.977 4.438 1 95.38 129 SER A C 1
ATOM 977 O O . SER A 1 129 ? -1.362 -10.859 4.008 1 95.38 129 SER A O 1
ATOM 979 N N . VAL A 1 130 ? -1.019 -13.016 4.055 1 94.25 130 VAL A N 1
ATOM 980 C CA . VAL A 1 130 ? 0.007 -12.969 3.016 1 94.25 130 VAL A CA 1
ATOM 981 C C . VAL A 1 130 ? -0.44 -13.789 1.809 1 94.25 130 VAL A C 1
ATOM 983 O O . VAL A 1 130 ? -0.763 -14.969 1.938 1 94.25 130 VAL A O 1
ATOM 986 N N . ALA A 1 131 ? -0.463 -13.148 0.709 1 95.56 131 ALA A N 1
ATOM 987 C CA . ALA A 1 131 ? -0.794 -13.844 -0.531 1 95.56 131 ALA A CA 1
ATOM 988 C C . ALA A 1 131 ? 0.416 -14.594 -1.077 1 95.56 131 ALA A C 1
ATOM 990 O O . ALA A 1 131 ? 1.541 -14.094 -1.032 1 95.56 131 ALA A O 1
ATOM 991 N N . ASN A 1 132 ? 0.174 -15.758 -1.495 1 93.31 132 ASN A N 1
ATOM 992 C CA . ASN A 1 132 ? 1.231 -16.578 -2.08 1 93.31 132 ASN A CA 1
ATOM 993 C C . ASN A 1 132 ? 1.252 -16.469 -3.602 1 93.31 132 ASN A C 1
ATOM 995 O O . ASN A 1 132 ? 0.378 -17 -4.281 1 93.31 132 ASN A O 1
ATOM 999 N N . PHE A 1 133 ? 2.311 -15.828 -4.094 1 91.75 133 PHE A N 1
ATOM 1000 C CA . PHE A 1 133 ? 2.457 -15.656 -5.535 1 91.75 133 PHE A CA 1
ATOM 1001 C C . PHE A 1 133 ? 3.488 -16.625 -6.094 1 91.75 133 PHE A C 1
ATOM 1003 O O . PHE A 1 133 ? 4.062 -16.391 -7.16 1 91.75 133 PHE A O 1
ATOM 1010 N N . LEU A 1 134 ? 3.703 -17.688 -5.367 1 84.69 134 LEU A N 1
ATOM 1011 C CA . LEU A 1 134 ? 4.559 -18.734 -5.918 1 84.69 134 LEU A CA 1
ATOM 1012 C C . LEU A 1 134 ? 3.824 -19.531 -6.992 1 84.69 134 LEU A C 1
ATOM 1014 O O . LEU A 1 134 ? 2.748 -20.078 -6.738 1 84.69 134 LEU A O 1
ATOM 1018 N N . LEU A 1 135 ? 4.344 -19.516 -8.18 1 84.88 135 LEU A N 1
ATOM 1019 C CA . LEU A 1 135 ? 3.684 -20.156 -9.312 1 84.88 135 LEU A CA 1
ATOM 1020 C C . LEU A 1 135 ? 4.344 -21.484 -9.648 1 84.88 135 LEU A C 1
ATOM 1022 O O . LEU A 1 135 ? 5.566 -21.625 -9.531 1 84.88 135 LEU A O 1
ATOM 1026 N N . PRO A 1 136 ? 3.379 -22.406 -10.008 1 79.69 136 PRO A N 1
ATOM 1027 C CA . PRO A 1 136 ? 3.969 -23.641 -10.547 1 79.69 136 PRO A CA 1
ATOM 1028 C C . PRO A 1 136 ? 4.773 -23.391 -11.82 1 79.69 136 PRO A C 1
ATOM 1030 O O . PRO A 1 136 ? 4.504 -22.438 -12.555 1 79.69 136 PRO A O 1
ATOM 1033 N N . SER A 1 137 ? 5.715 -24.328 -12.039 1 74.06 137 SER A N 1
ATOM 1034 C CA . SER A 1 137 ? 6.676 -24.188 -13.125 1 74.06 137 SER A CA 1
ATOM 1035 C C . SER A 1 137 ? 5.98 -24.094 -14.477 1 74.06 137 SER A C 1
ATOM 1037 O O . SER A 1 137 ? 6.434 -23.375 -15.367 1 74.06 137 SER A O 1
ATOM 1039 N N . HIS A 1 138 ? 4.875 -24.766 -14.562 1 74.56 138 HIS A N 1
ATOM 1040 C CA . HIS A 1 138 ? 4.25 -24.828 -15.883 1 74.56 138 HIS A CA 1
ATOM 1041 C C . HIS A 1 138 ? 3.475 -23.531 -16.172 1 74.56 138 HIS A C 1
ATOM 1043 O O . HIS A 1 138 ? 3.033 -23.312 -17.297 1 74.56 138 HIS A O 1
ATOM 1049 N N . LEU A 1 139 ? 3.357 -22.656 -15.219 1 73.06 139 LEU A N 1
ATOM 1050 C CA . LEU A 1 139 ? 2.59 -21.422 -15.406 1 73.06 139 LEU A CA 1
ATOM 1051 C C . LEU A 1 139 ? 3.516 -20.234 -15.594 1 73.06 139 LEU A C 1
ATOM 1053 O O . LEU A 1 139 ? 3.053 -19.094 -15.703 1 73.06 139 LEU A O 1
ATOM 1057 N N . VAL A 1 140 ? 4.766 -20.406 -15.453 1 67.94 140 VAL A N 1
ATOM 1058 C CA . VAL A 1 140 ? 5.695 -19.297 -15.664 1 67.94 140 VAL A CA 1
ATOM 1059 C C . VAL A 1 140 ? 6.27 -19.375 -17.078 1 67.94 140 VAL A C 1
ATOM 1061 O O . VAL A 1 140 ? 6.371 -20.453 -17.672 1 67.94 140 VAL A O 1
ATOM 1064 N N . MET B 1 1 ? 4.148 2.5 10.195 1 94.69 1 MET B N 1
ATOM 1065 C CA . MET B 1 1 ? 3.945 2.826 8.789 1 94.69 1 MET B CA 1
ATOM 1066 C C . MET B 1 1 ? 4.801 1.935 7.895 1 94.69 1 MET B C 1
ATOM 1068 O O . MET B 1 1 ? 5.996 1.766 8.141 1 94.69 1 MET B O 1
ATOM 1072 N N . LYS B 1 2 ? 4.141 1.254 6.973 1 96.31 2 LYS B N 1
ATOM 1073 C CA . LYS B 1 2 ? 4.863 0.458 5.988 1 96.31 2 LYS B CA 1
ATOM 1074 C C . LYS B 1 2 ? 5.402 1.335 4.859 1 96.31 2 LYS B C 1
ATOM 1076 O O . LYS B 1 2 ? 4.73 2.271 4.422 1 96.31 2 LYS B O 1
ATOM 1081 N N . LEU B 1 3 ? 6.586 0.927 4.406 1 97.94 3 LEU B N 1
ATOM 1082 C CA . LEU B 1 3 ? 7.188 1.707 3.33 1 97.94 3 LEU B CA 1
ATOM 1083 C C . LEU B 1 3 ? 6.355 1.609 2.057 1 97.94 3 LEU B C 1
ATOM 1085 O O . LEU B 1 3 ? 6.316 2.551 1.261 1 97.94 3 LEU B O 1
ATOM 1089 N N . LEU B 1 4 ? 5.676 0.448 1.914 1 96.81 4 LEU B N 1
ATOM 1090 C CA . LEU B 1 4 ? 4.773 0.321 0.776 1 96.81 4 LEU B CA 1
ATOM 1091 C C . LEU B 1 4 ? 3.74 1.445 0.772 1 96.81 4 LEU B C 1
ATOM 1093 O O . LEU B 1 4 ? 3.527 2.094 -0.255 1 96.81 4 LEU B O 1
ATOM 1097 N N . THR B 1 5 ? 3.125 1.74 1.893 1 96.06 5 THR B N 1
ATOM 1098 C CA . THR B 1 5 ? 2.129 2.799 2.02 1 96.06 5 THR B CA 1
ATOM 1099 C C . THR B 1 5 ? 2.777 4.172 1.868 1 96.06 5 THR B C 1
ATOM 1101 O O . THR B 1 5 ? 2.268 5.027 1.143 1 96.06 5 THR B O 1
ATOM 1104 N N . ALA B 1 6 ? 3.885 4.355 2.5 1 97.5 6 ALA B N 1
ATOM 1105 C CA . ALA B 1 6 ? 4.582 5.637 2.459 1 97.5 6 ALA B CA 1
ATOM 1106 C C . ALA B 1 6 ? 4.977 6 1.03 1 97.5 6 ALA B C 1
ATOM 1108 O O . ALA B 1 6 ? 5.078 7.18 0.688 1 97.5 6 ALA B O 1
ATOM 1109 N N . ASN B 1 7 ? 5.172 4.961 0.211 1 98.06 7 ASN B N 1
ATOM 1110 C CA . ASN B 1 7 ? 5.609 5.156 -1.167 1 98.06 7 ASN B CA 1
ATOM 1111 C C . ASN B 1 7 ? 4.539 5.848 -2.004 1 98.06 7 ASN B C 1
ATOM 1113 O O . ASN B 1 7 ? 4.816 6.309 -3.113 1 98.06 7 ASN B O 1
ATOM 1117 N N . PHE B 1 8 ? 3.4 6.074 -1.361 1 95.88 8 PHE B N 1
ATOM 1118 C CA . PHE B 1 8 ? 2.299 6.656 -2.117 1 95.88 8 PHE B CA 1
ATOM 1119 C C . PHE B 1 8 ? 1.795 7.93 -1.446 1 95.88 8 PHE B C 1
ATOM 1121 O O . PHE B 1 8 ? 0.778 8.492 -1.857 1 95.88 8 PHE B O 1
ATOM 1128 N N . LEU B 1 9 ? 2.438 8.43 -0.499 1 96.5 9 LEU B N 1
ATOM 1129 C CA . LEU B 1 9 ? 1.961 9.57 0.279 1 96.5 9 LEU B CA 1
ATOM 1130 C C . LEU B 1 9 ? 2.818 10.805 0.016 1 96.5 9 LEU B C 1
ATOM 1132 O O . LEU B 1 9 ? 4.047 10.719 0.002 1 96.5 9 LEU B O 1
ATOM 1136 N N . SER B 1 10 ? 2.166 11.875 -0.255 1 96.88 10 SER B N 1
ATOM 1137 C CA . SER B 1 10 ? 2.828 13.164 -0.38 1 96.88 10 SER B CA 1
ATOM 1138 C C . SER B 1 10 ? 2.326 14.148 0.674 1 96.88 10 SER B C 1
ATOM 1140 O O . SER B 1 10 ? 1.389 13.844 1.415 1 96.88 10 SER B O 1
ATOM 1142 N N . CYS B 1 11 ? 3.027 15.234 0.749 1 96.5 11 CYS B N 1
ATOM 1143 C CA . CYS B 1 11 ? 2.588 16.281 1.675 1 96.5 11 CYS B CA 1
ATOM 1144 C C . CYS B 1 11 ? 1.182 16.75 1.331 1 96.5 11 CYS B C 1
ATOM 1146 O O . CYS B 1 11 ? 0.859 16.953 0.159 1 96.5 11 CYS B O 1
ATOM 1148 N N . ALA B 1 12 ? 0.358 16.938 2.352 1 91.56 12 ALA B N 1
ATOM 1149 C CA . ALA B 1 12 ? -1.042 17.297 2.141 1 91.56 12 ALA B CA 1
ATOM 1150 C C . ALA B 1 12 ? -1.242 18.812 2.258 1 91.56 12 ALA B C 1
ATOM 1152 O O . ALA B 1 12 ? -2.342 19.312 2.02 1 91.56 12 ALA B O 1
ATOM 1153 N N . VAL B 1 13 ? -0.216 19.484 2.621 1 90.75 13 VAL B N 1
ATOM 1154 C CA . VAL B 1 13 ? -0.31 20.938 2.736 1 90.75 13 VAL B CA 1
ATOM 1155 C C . VAL B 1 13 ? -0.598 21.547 1.366 1 90.75 13 VAL B C 1
ATOM 1157 O O . VAL B 1 13 ? 0.033 21.172 0.371 1 90.75 13 VAL B O 1
ATOM 1160 N N . LYS B 1 14 ? -1.502 22.484 1.329 1 86.25 14 LYS B N 1
ATOM 1161 C CA . LYS B 1 14 ? -1.99 23.031 0.073 1 86.25 14 LYS B CA 1
ATOM 1162 C C . LYS B 1 14 ? -0.848 23.641 -0.739 1 86.25 14 LYS B C 1
ATOM 1164 O O . LYS B 1 14 ? -0.789 23.469 -1.959 1 86.25 14 LYS B O 1
ATOM 1169 N N . SER B 1 15 ? 0.015 24.344 -0.093 1 89.94 15 SER B N 1
ATOM 1170 C CA . SER B 1 15 ? 1.094 25.047 -0.783 1 89.94 15 SER B CA 1
ATOM 1171 C C . SER B 1 15 ? 2.105 24.062 -1.368 1 89.94 15 SER B C 1
ATOM 1173 O O . SER B 1 15 ? 2.949 24.453 -2.182 1 89.94 15 SER B O 1
ATOM 1175 N N . CYS B 1 16 ? 1.957 22.781 -1.037 1 94 16 CYS B N 1
ATOM 1176 C CA . CYS B 1 16 ? 2.939 21.797 -1.465 1 94 16 CYS B CA 1
ATOM 1177 C C . CYS B 1 16 ? 2.428 21 -2.662 1 94 16 CYS B C 1
ATOM 1179 O O . CYS B 1 16 ? 3.17 20.219 -3.256 1 94 16 CYS B O 1
ATOM 1181 N N . LYS B 1 17 ? 1.239 21.188 -3.119 1 84.56 17 LYS B N 1
ATOM 1182 C CA . LYS B 1 17 ? 0.589 20.359 -4.133 1 84.56 17 LYS B CA 1
ATOM 1183 C C . LYS B 1 17 ? 1.392 20.359 -5.43 1 84.56 17 LYS B C 1
ATOM 1185 O O . LYS B 1 17 ? 1.451 19.328 -6.121 1 84.56 17 LYS B O 1
ATOM 1190 N N . SER B 1 18 ? 2.105 21.375 -5.711 1 91.12 18 SER B N 1
ATOM 1191 C CA . SER B 1 18 ? 2.834 21.453 -6.969 1 91.12 18 SER B CA 1
ATOM 1192 C C . SER B 1 18 ? 4.336 21.328 -6.75 1 91.12 18 SER B C 1
ATOM 1194 O O . SER B 1 18 ? 5.117 21.375 -7.703 1 91.12 18 SER B O 1
ATOM 1196 N N . SER B 1 19 ? 4.738 21.109 -5.574 1 95.06 19 SER B N 1
ATOM 1197 C CA . SER B 1 19 ? 6.168 21.062 -5.281 1 95.06 19 SER B CA 1
ATOM 1198 C C . SER B 1 19 ? 6.715 19.641 -5.43 1 95.06 19 SER B C 1
ATOM 1200 O O . SER B 1 19 ? 6.227 18.703 -4.789 1 95.06 19 SER B O 1
ATOM 1202 N N . PRO B 1 20 ? 7.738 19.438 -6.215 1 96.31 20 PRO B N 1
ATOM 1203 C CA . PRO B 1 20 ? 8.352 18.109 -6.316 1 96.31 20 PRO B CA 1
ATOM 1204 C C . PRO B 1 20 ? 8.953 17.641 -4.996 1 96.31 20 PRO B C 1
ATOM 1206 O O . PRO B 1 20 ? 9.117 16.438 -4.785 1 96.31 20 PRO B O 1
ATOM 1209 N N . ALA B 1 21 ? 9.25 18.594 -4.109 1 97.75 21 ALA B N 1
ATOM 1210 C CA . ALA B 1 21 ? 9.875 18.266 -2.828 1 97.75 21 ALA B CA 1
ATOM 1211 C C . ALA B 1 21 ? 8.828 17.797 -1.822 1 97.75 21 ALA B C 1
ATOM 1213 O O . ALA B 1 21 ? 9.172 17.375 -0.71 1 97.75 21 ALA B O 1
ATOM 1214 N N . ALA B 1 22 ? 7.566 17.859 -2.221 1 97.69 22 ALA B N 1
ATOM 1215 C CA . ALA B 1 22 ? 6.473 17.406 -1.363 1 97.69 22 ALA B CA 1
ATOM 1216 C C . ALA B 1 22 ? 6.414 15.883 -1.306 1 97.69 22 ALA B C 1
ATOM 1218 O O . ALA B 1 22 ? 5.691 15.312 -0.485 1 97.69 22 ALA B O 1
ATOM 1219 N N . PHE B 1 23 ? 7.211 15.273 -2.229 1 98.12 23 PHE B N 1
ATOM 1220 C CA . PHE B 1 23 ? 7.277 13.82 -2.312 1 98.12 23 PHE B CA 1
ATOM 1221 C C . PHE B 1 23 ? 8.695 13.359 -2.631 1 98.12 23 PHE B C 1
ATOM 1223 O O . PHE B 1 23 ? 9.383 13.969 -3.457 1 98.12 23 PHE B O 1
ATOM 1230 N N . PRO B 1 24 ? 9.234 12.227 -1.977 1 98.25 24 PRO B N 1
ATOM 1231 C CA . PRO B 1 24 ? 8.617 11.531 -0.847 1 98.25 24 PRO B CA 1
ATOM 1232 C C . PRO B 1 24 ? 8.766 12.289 0.47 1 98.25 24 PRO B C 1
ATOM 1234 O O . PRO B 1 24 ? 9.555 13.234 0.555 1 98.25 24 PRO B O 1
ATOM 1237 N N . LEU B 1 25 ? 7.898 12.008 1.394 1 98.56 25 LEU B N 1
ATOM 1238 C CA . LEU B 1 25 ? 8.133 12.461 2.758 1 98.56 25 LEU B CA 1
ATOM 1239 C C . LEU B 1 25 ? 9.344 11.758 3.365 1 98.56 25 LEU B C 1
ATOM 1241 O O . LEU B 1 25 ? 9.609 10.594 3.057 1 98.56 25 LEU B O 1
ATOM 1245 N N . HIS B 1 26 ? 10.055 12.422 4.258 1 98.81 26 HIS B N 1
ATOM 1246 C CA . HIS B 1 26 ? 11.328 11.922 4.758 1 98.81 26 HIS B CA 1
ATOM 1247 C C . HIS B 1 26 ? 11.203 11.414 6.191 1 98.81 26 HIS B C 1
ATOM 1249 O O . HIS B 1 26 ? 10.773 12.156 7.078 1 98.81 26 HIS B O 1
ATOM 1255 N N . PHE B 1 27 ? 11.656 10.203 6.414 1 98.81 27 PHE B N 1
ATOM 1256 C CA . PHE B 1 27 ? 11.578 9.602 7.742 1 98.81 27 PHE B CA 1
ATOM 1257 C C . PHE B 1 27 ? 12.602 10.227 8.68 1 98.81 27 PHE B C 1
ATOM 1259 O O . PHE B 1 27 ? 13.742 10.484 8.281 1 98.81 27 PHE B O 1
ATOM 1266 N N . ARG B 1 28 ? 12.172 10.562 9.883 1 98.56 28 ARG B N 1
ATOM 1267 C CA . ARG B 1 28 ? 13.023 11.055 10.961 1 98.56 28 ARG B CA 1
ATOM 1268 C C . ARG B 1 28 ? 12.656 10.398 12.289 1 98.56 28 ARG B C 1
ATOM 1270 O O . ARG B 1 28 ? 11.492 10.07 12.523 1 98.56 28 ARG B O 1
ATOM 1277 N N . ASP B 1 29 ? 13.711 10.125 13.188 1 98.38 29 ASP B N 1
ATOM 1278 C CA . ASP B 1 29 ? 13.539 9.57 14.523 1 98.38 29 ASP B CA 1
ATOM 1279 C C . ASP B 1 29 ? 12.711 8.289 14.484 1 98.38 29 ASP B C 1
ATOM 1281 O O . ASP B 1 29 ? 11.812 8.094 15.305 1 98.38 29 ASP B O 1
ATOM 1285 N N . ALA B 1 30 ? 13.008 7.438 13.523 1 98.5 30 ALA B N 1
ATOM 1286 C CA . ALA B 1 30 ? 12.164 6.277 13.25 1 98.5 30 ALA B CA 1
ATOM 1287 C C . ALA B 1 30 ? 12.555 5.098 14.141 1 98.5 30 ALA B C 1
ATOM 1289 O O . ALA B 1 30 ? 13.734 4.805 14.312 1 98.5 30 ALA B O 1
ATOM 1290 N N . GLU B 1 31 ? 11.594 4.566 14.758 1 98.75 31 GLU B N 1
ATOM 1291 C CA . GLU B 1 31 ? 11.719 3.264 15.406 1 98.75 31 GLU B CA 1
ATOM 1292 C C . GLU B 1 31 ? 11.117 2.158 14.539 1 98.75 31 GLU B C 1
ATOM 1294 O O . GLU B 1 31 ? 9.953 2.232 14.148 1 98.75 31 GLU B O 1
ATOM 1299 N N . LEU B 1 32 ? 11.906 1.139 14.383 1 98.5 32 LEU B N 1
ATOM 1300 C CA . LEU B 1 32 ? 11.492 0.111 13.43 1 98.5 32 LEU B CA 1
ATOM 1301 C C . LEU B 1 32 ? 11.133 -1.183 14.148 1 98.5 32 LEU B C 1
ATOM 1303 O O . LEU B 1 32 ? 11.719 -1.511 15.18 1 98.5 32 LEU B O 1
ATOM 1307 N N . ALA B 1 33 ? 10.117 -1.753 13.633 1 98.19 33 ALA B N 1
ATOM 1308 C CA . ALA B 1 33 ? 9.789 -3.133 13.977 1 98.19 33 ALA B CA 1
ATOM 1309 C C . ALA B 1 33 ? 9.844 -4.035 12.75 1 98.19 33 ALA B C 1
ATOM 1311 O O . ALA B 1 33 ? 9.648 -3.574 11.617 1 98.19 33 ALA B O 1
ATOM 1312 N N . SER B 1 34 ? 10.195 -5.316 13.016 1 96.19 34 SER B N 1
ATOM 1313 C CA . SER B 1 34 ? 10.297 -6.293 11.93 1 96.19 34 SER B CA 1
ATOM 1314 C C . SER B 1 34 ? 9.391 -7.492 12.18 1 96.19 34 SER B C 1
ATOM 1316 O O . SER B 1 34 ? 9.266 -7.957 13.32 1 96.19 34 SER B O 1
ATOM 1318 N N . THR B 1 35 ? 8.688 -7.871 11.156 1 94.44 35 THR B N 1
ATOM 1319 C CA . THR B 1 35 ? 7.891 -9.094 11.188 1 94.44 35 THR B CA 1
ATOM 1320 C C . THR B 1 35 ? 8.352 -10.062 10.102 1 94.44 35 THR B C 1
ATOM 1322 O O . THR B 1 35 ? 8.672 -9.648 8.992 1 94.44 35 THR B O 1
ATOM 1325 N N . SER B 1 36 ? 8.367 -11.32 10.469 1 95 36 SER B N 1
ATOM 1326 C CA . SER B 1 36 ? 8.781 -12.328 9.5 1 95 36 SER B CA 1
ATOM 1327 C C . SER B 1 36 ? 7.676 -12.625 8.492 1 95 36 SER B C 1
ATOM 1329 O O . SER B 1 36 ? 6.547 -12.938 8.875 1 95 36 SER B O 1
ATOM 1331 N N . VAL B 1 37 ? 7.965 -12.406 7.301 1 93.75 37 VAL B N 1
ATOM 1332 C CA . VAL B 1 37 ? 7.07 -12.711 6.1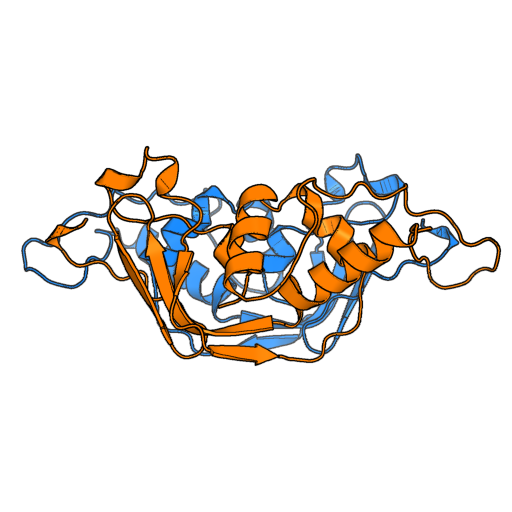91 1 93.75 37 VAL B CA 1
ATOM 1333 C C . VAL B 1 37 ? 7.773 -13.633 5.199 1 93.75 37 VAL B C 1
ATOM 1335 O O . VAL B 1 37 ? 8.945 -13.43 4.879 1 93.75 37 VAL B O 1
ATOM 1338 N N . PRO B 1 38 ? 7.082 -14.656 4.766 1 92.38 38 PRO B N 1
ATOM 1339 C CA . PRO B 1 38 ? 7.719 -15.531 3.781 1 92.38 38 PRO B CA 1
ATOM 1340 C C . PRO B 1 38 ? 8.156 -14.797 2.52 1 92.38 38 PRO B C 1
ATOM 1342 O O . PRO B 1 38 ? 7.438 -13.906 2.045 1 92.38 38 PRO B O 1
ATOM 1345 N N . TYR B 1 39 ? 9.367 -15.211 2.176 1 91.81 39 TYR B N 1
ATOM 1346 C CA . TYR B 1 39 ? 9.922 -14.617 0.966 1 91.81 39 TYR B CA 1
ATOM 1347 C C . TYR B 1 39 ? 9.047 -14.938 -0.245 1 91.81 39 TYR B C 1
ATOM 1349 O O . TYR B 1 39 ? 8.703 -16.094 -0.479 1 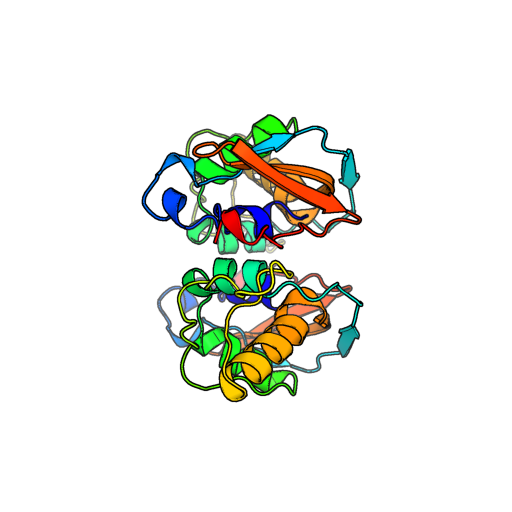91.81 39 TYR B O 1
ATOM 1357 N N . ASN B 1 40 ? 8.695 -13.859 -1.02 1 88.12 40 ASN B N 1
ATOM 1358 C CA . ASN B 1 40 ? 7.785 -13.969 -2.158 1 88.12 40 ASN B CA 1
ATOM 1359 C C . ASN B 1 40 ? 8.266 -13.125 -3.338 1 88.12 40 ASN B C 1
ATOM 1361 O O . ASN B 1 40 ? 7.723 -12.047 -3.6 1 88.12 40 ASN B O 1
ATOM 1365 N N . PRO B 1 41 ? 9.242 -13.672 -4.078 1 89 41 PRO B N 1
ATOM 1366 C CA . PRO B 1 41 ? 9.852 -12.859 -5.137 1 89 41 PRO B CA 1
ATOM 1367 C C . PRO B 1 41 ? 8.859 -12.492 -6.238 1 89 41 PRO B C 1
ATOM 1369 O O . PRO B 1 41 ? 8.938 -11.391 -6.801 1 89 41 PRO B O 1
ATOM 1372 N N . VAL B 1 42 ? 8.016 -13.367 -6.551 1 87.75 42 VAL B N 1
ATOM 1373 C CA . VAL B 1 42 ? 7.055 -13.109 -7.621 1 87.75 42 VAL B CA 1
ATOM 1374 C C . VAL B 1 42 ? 6.121 -11.969 -7.219 1 87.75 42 VAL B C 1
ATOM 1376 O O . VAL B 1 42 ? 5.805 -11.102 -8.039 1 87.75 42 VAL B O 1
ATOM 1379 N N . LEU B 1 43 ? 5.684 -11.992 -5.988 1 91.81 43 LEU B N 1
ATOM 1380 C CA . LEU B 1 43 ? 4.848 -10.906 -5.488 1 91.81 43 LEU B CA 1
ATOM 1381 C C . LEU B 1 43 ? 5.562 -9.562 -5.625 1 91.81 43 LEU B C 1
ATOM 1383 O O . LEU B 1 43 ? 4.961 -8.578 -6.055 1 91.81 43 LEU B O 1
ATOM 1387 N N . LEU B 1 44 ? 6.816 -9.562 -5.266 1 92.94 44 LEU B N 1
ATOM 1388 C CA . LEU B 1 44 ? 7.602 -8.336 -5.297 1 92.94 44 LEU B CA 1
ATOM 1389 C C . LEU B 1 44 ? 7.75 -7.82 -6.723 1 92.94 44 LEU B C 1
ATOM 1391 O O . LEU B 1 44 ? 7.645 -6.613 -6.965 1 92.94 44 LEU B O 1
ATOM 1395 N N . THR B 1 45 ? 8.016 -8.727 -7.617 1 90.19 45 THR B N 1
ATOM 1396 C CA . THR B 1 45 ? 8.133 -8.328 -9.016 1 90.19 45 THR B CA 1
ATOM 1397 C C . THR B 1 45 ? 6.812 -7.781 -9.539 1 90.19 45 THR B C 1
ATOM 1399 O O . THR B 1 45 ? 6.801 -6.887 -10.391 1 90.19 45 THR B O 1
ATOM 1402 N N . ASN B 1 46 ? 5.785 -8.32 -9.039 1 91.94 46 ASN B N 1
ATOM 1403 C CA . ASN B 1 46 ? 4.453 -7.855 -9.398 1 91.94 46 ASN B CA 1
ATOM 1404 C C . ASN B 1 46 ? 4.203 -6.434 -8.914 1 91.94 46 ASN B C 1
ATOM 1406 O O . ASN B 1 46 ? 3.529 -5.648 -9.586 1 91.94 46 ASN B O 1
ATOM 1410 N N . LEU B 1 47 ? 4.766 -6.074 -7.785 1 94.06 47 LEU B N 1
ATOM 1411 C CA . LEU B 1 47 ? 4.551 -4.777 -7.152 1 94.06 47 LEU B CA 1
ATOM 1412 C C . LEU B 1 47 ? 5.453 -3.715 -7.773 1 94.06 47 LEU B C 1
ATOM 1414 O O . LEU B 1 47 ? 5.148 -2.52 -7.703 1 94.06 47 LEU B O 1
ATOM 1418 N N . LEU B 1 48 ? 6.453 -4.098 -8.398 1 94 48 LEU B N 1
ATOM 1419 C CA . LEU B 1 48 ? 7.562 -3.232 -8.789 1 94 48 LEU B CA 1
ATOM 1420 C C . LEU B 1 48 ? 7.082 -2.129 -9.727 1 94 48 LEU B C 1
ATOM 1422 O O . LEU B 1 48 ? 7.414 -0.957 -9.531 1 94 48 LEU B O 1
ATOM 1426 N N . PRO B 1 49 ? 6.25 -2.488 -10.719 1 91.81 49 PRO B N 1
ATOM 1427 C CA . PRO B 1 49 ? 5.844 -1.449 -11.664 1 91.81 49 PRO B CA 1
ATOM 1428 C C . PRO B 1 49 ? 5.012 -0.348 -11.016 1 91.81 49 PRO B C 1
ATOM 1430 O O . PRO B 1 49 ? 4.871 0.74 -11.578 1 91.81 49 PRO B O 1
ATOM 1433 N N . ARG B 1 50 ? 4.488 -0.562 -9.844 1 93.5 50 ARG B N 1
ATOM 1434 C CA . ARG B 1 50 ? 3.578 0.382 -9.203 1 93.5 50 ARG B CA 1
ATOM 1435 C C . ARG B 1 50 ? 4.32 1.273 -8.219 1 93.5 50 ARG B C 1
ATOM 1437 O O . ARG B 1 50 ? 3.764 2.25 -7.711 1 93.5 50 ARG B O 1
ATOM 1444 N N . LEU B 1 51 ? 5.516 0.924 -7.93 1 96.56 51 LEU B N 1
ATOM 1445 C CA . LEU B 1 51 ? 6.289 1.641 -6.926 1 96.56 51 LEU B CA 1
ATOM 1446 C C . LEU B 1 51 ? 7.016 2.83 -7.543 1 96.56 51 LEU B C 1
ATOM 1448 O O . LEU B 1 51 ? 7.496 2.75 -8.68 1 96.56 51 LEU B O 1
ATOM 1452 N N . ASP B 1 52 ? 7.023 3.992 -6.863 1 97.38 52 ASP B N 1
ATOM 1453 C CA . ASP B 1 52 ? 7.98 5.047 -7.176 1 97.38 52 ASP B CA 1
ATOM 1454 C C . ASP B 1 52 ? 9.375 4.691 -6.664 1 97.38 52 ASP B C 1
ATOM 1456 O O . ASP B 1 52 ? 9.68 4.895 -5.488 1 97.38 52 ASP B O 1
ATOM 1460 N N . TRP B 1 53 ? 10.227 4.227 -7.609 1 97.62 53 TRP B N 1
ATOM 1461 C CA . TRP B 1 53 ? 11.477 3.596 -7.211 1 97.62 53 TRP B CA 1
ATOM 1462 C C . TRP B 1 53 ? 12.43 4.617 -6.594 1 97.62 53 TRP B C 1
ATOM 1464 O O . TRP B 1 53 ? 12.984 4.383 -5.52 1 97.62 53 TRP B O 1
ATOM 1474 N N . PRO B 1 54 ? 12.617 5.812 -7.227 1 98.19 54 PRO B N 1
ATOM 1475 C CA . PRO B 1 54 ? 13.5 6.793 -6.59 1 98.19 54 PRO B CA 1
ATOM 1476 C C . PRO B 1 54 ? 13.055 7.152 -5.172 1 98.19 54 PRO B C 1
ATOM 1478 O O . PRO B 1 54 ? 13.883 7.277 -4.273 1 98.19 54 PRO B O 1
ATOM 1481 N N . ALA B 1 55 ? 11.789 7.305 -4.977 1 98.44 55 ALA B N 1
ATOM 1482 C CA . ALA B 1 55 ? 11.25 7.613 -3.652 1 98.44 55 ALA B CA 1
ATOM 1483 C C . ALA B 1 55 ? 11.531 6.484 -2.668 1 98.44 55 ALA B C 1
ATOM 1485 O O . ALA B 1 55 ? 11.914 6.73 -1.521 1 98.44 55 ALA B O 1
ATOM 1486 N N . LEU B 1 56 ? 11.336 5.266 -3.143 1 98.5 56 LEU B N 1
ATOM 1487 C CA . LEU B 1 56 ? 11.578 4.105 -2.289 1 98.5 56 LEU B CA 1
ATOM 1488 C C . LEU B 1 56 ? 13.047 4.016 -1.892 1 98.5 56 LEU B C 1
ATOM 1490 O O . LEU B 1 56 ? 13.359 3.709 -0.741 1 98.5 56 LEU B O 1
ATOM 1494 N N . VAL B 1 57 ? 13.906 4.223 -2.838 1 98.44 57 VAL B N 1
ATOM 1495 C CA . VAL B 1 57 ? 15.344 4.211 -2.568 1 98.44 57 VAL B CA 1
ATOM 1496 C C . VAL B 1 57 ? 15.672 5.238 -1.487 1 98.44 57 VAL B C 1
ATOM 1498 O O . VAL B 1 57 ? 16.375 4.926 -0.521 1 98.44 57 VAL B O 1
ATOM 1501 N N . THR B 1 58 ? 15.148 6.422 -1.623 1 98.56 58 THR B N 1
ATOM 1502 C CA . THR B 1 58 ? 15.383 7.492 -0.662 1 98.56 58 THR B CA 1
ATOM 1503 C C . THR B 1 58 ? 14.891 7.094 0.725 1 98.56 58 THR B C 1
ATOM 1505 O O . THR B 1 58 ? 15.641 7.152 1.7 1 98.56 58 THR B O 1
ATOM 1508 N N . SER B 1 59 ? 13.648 6.688 0.803 1 98.5 59 SER B N 1
ATOM 1509 C CA . SER B 1 59 ? 13.055 6.316 2.084 1 98.5 59 SER B CA 1
ATOM 1510 C C . SER B 1 59 ? 13.805 5.152 2.723 1 98.5 59 SER B C 1
ATOM 1512 O O . SER B 1 59 ? 14.016 5.133 3.938 1 98.5 59 SER B O 1
ATOM 1514 N N . SER B 1 60 ? 14.188 4.168 1.902 1 98.5 60 SER B N 1
ATOM 1515 C CA . SER B 1 60 ? 14.922 3.016 2.41 1 98.5 60 SER B CA 1
ATOM 1516 C C . SER B 1 60 ? 16.25 3.436 3.012 1 98.5 60 SER B C 1
ATOM 1518 O O . SER B 1 60 ? 16.625 2.992 4.102 1 98.5 60 SER B O 1
ATOM 1520 N N . LYS B 1 61 ? 16.938 4.227 2.32 1 98.38 61 LYS B N 1
ATOM 1521 C CA . LYS B 1 61 ? 18.234 4.707 2.799 1 98.38 61 LYS B CA 1
ATOM 1522 C C . LYS B 1 61 ? 18.094 5.422 4.141 1 98.38 61 LYS B C 1
ATOM 1524 O O . LYS B 1 61 ? 18.906 5.23 5.043 1 98.38 61 LYS B O 1
ATOM 1529 N N . GLU B 1 62 ? 17.109 6.215 4.285 1 98.56 62 GLU B N 1
ATOM 1530 C CA . GLU B 1 62 ? 16.844 6.961 5.516 1 98.56 62 GLU B CA 1
ATOM 1531 C C . GLU B 1 62 ? 16.578 6.02 6.688 1 98.56 62 GLU B C 1
ATOM 1533 O O . GLU B 1 62 ? 16.734 6.398 7.848 1 98.56 62 GLU B O 1
ATOM 1538 N N . LEU B 1 63 ? 16.172 4.84 6.379 1 98.19 63 LEU B N 1
ATOM 1539 C CA . LEU B 1 63 ? 15.844 3.873 7.418 1 98.19 63 LEU B CA 1
ATOM 1540 C C . LEU B 1 63 ? 16.953 2.84 7.57 1 98.19 63 LEU B C 1
ATOM 1542 O O . LEU B 1 63 ? 16.797 1.853 8.289 1 98.19 63 LEU B O 1
ATOM 1546 N N . GLY B 1 64 ? 18.078 2.947 6.797 1 97.5 64 GLY B N 1
ATOM 1547 C CA . GLY B 1 64 ? 19.25 2.117 6.988 1 97.5 64 GLY B CA 1
ATOM 1548 C C . GLY B 1 64 ? 19.328 0.96 6.012 1 97.5 64 GLY B C 1
ATOM 1549 O O . GLY B 1 64 ? 20.062 -0.006 6.246 1 97.5 64 GLY B O 1
ATOM 1550 N N . PHE B 1 65 ? 18.547 1 4.969 1 97.75 65 PHE B N 1
ATOM 1551 C CA . PHE B 1 65 ? 18.578 -0.045 3.953 1 97.75 65 PHE B CA 1
ATOM 1552 C C . PHE B 1 65 ? 19.141 0.492 2.643 1 97.75 65 PHE B C 1
ATOM 1554 O O . PHE B 1 65 ? 18.984 1.678 2.338 1 97.75 65 PHE B O 1
ATOM 1561 N N . THR B 1 66 ? 19.734 -0.437 1.913 1 96.56 66 THR B N 1
ATOM 1562 C CA . THR B 1 66 ? 20.312 -0.031 0.642 1 96.56 66 THR B CA 1
ATOM 1563 C C . THR B 1 66 ? 19.656 -0.768 -0.52 1 96.56 66 THR B C 1
ATOM 1565 O O . THR B 1 66 ? 19.672 -1.999 -0.573 1 96.56 66 THR B O 1
ATOM 1568 N N . LEU B 1 67 ? 19.031 -0.025 -1.352 1 96.62 67 LEU B N 1
ATOM 1569 C CA . LEU B 1 67 ? 18.484 -0.509 -2.615 1 96.62 67 LEU B CA 1
ATOM 1570 C C . LEU B 1 67 ? 19.281 0.042 -3.795 1 96.62 67 LEU B C 1
ATOM 1572 O O . LEU B 1 67 ? 19.891 1.104 -3.691 1 96.62 67 LEU B O 1
ATOM 1576 N N . PRO B 1 68 ? 19.281 -0.761 -4.895 1 95.38 68 PRO B N 1
ATOM 1577 C CA . PRO B 1 68 ? 19.938 -0.187 -6.07 1 95.38 68 PRO B CA 1
ATOM 1578 C C . PRO B 1 68 ? 19.266 1.09 -6.562 1 95.38 68 PRO B C 1
ATOM 1580 O O . PRO B 1 68 ? 18.047 1.246 -6.414 1 95.38 68 PRO B O 1
ATOM 1583 N N . ASP B 1 69 ? 20.125 1.952 -7.219 1 95.12 69 ASP B N 1
ATOM 1584 C CA . ASP B 1 69 ? 19.609 3.24 -7.68 1 95.12 69 ASP B CA 1
ATOM 1585 C C . ASP B 1 69 ? 18.594 3.059 -8.805 1 95.12 69 ASP B C 1
ATOM 1587 O O . ASP B 1 69 ? 17.625 3.814 -8.898 1 95.12 69 ASP B O 1
ATOM 1591 N N . SER B 1 70 ? 18.891 2.072 -9.625 1 93.69 70 SER B N 1
ATOM 1592 C CA . SER B 1 70 ? 17.984 1.801 -10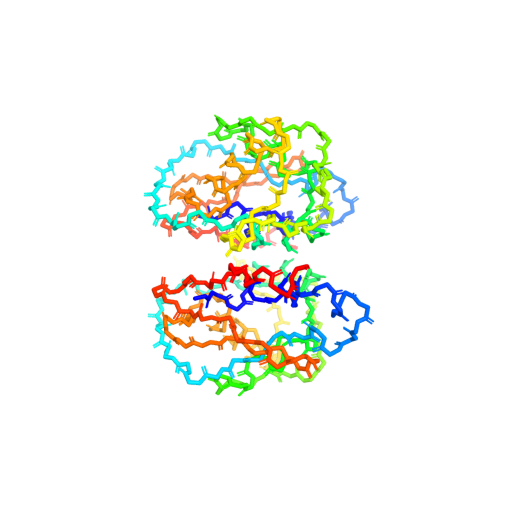.727 1 93.69 70 SER B CA 1
ATOM 1593 C C . SER B 1 70 ? 17.062 0.628 -10.406 1 93.69 70 SER B C 1
ATOM 1595 O O . SER B 1 70 ? 17.484 -0.343 -9.773 1 93.69 70 SER B O 1
ATOM 1597 N N . LYS B 1 71 ? 15.82 0.79 -10.734 1 92.88 71 LYS B N 1
ATOM 1598 C CA . LYS B 1 71 ? 14.844 -0.288 -10.57 1 92.88 71 LYS B CA 1
ATOM 1599 C C . LYS B 1 71 ? 15.344 -1.576 -11.219 1 92.88 71 LYS B C 1
ATOM 1601 O O . LYS B 1 71 ? 15.742 -1.574 -12.383 1 92.88 71 LYS B O 1
ATOM 1606 N N . PRO B 1 72 ? 15.344 -2.619 -10.453 1 87.5 72 PRO B N 1
ATOM 1607 C CA . PRO B 1 72 ? 15.789 -3.877 -11.055 1 87.5 72 PRO B CA 1
ATOM 1608 C C . PRO B 1 72 ? 14.836 -4.391 -12.133 1 87.5 72 PRO B C 1
ATOM 1610 O O . PRO B 1 72 ? 13.633 -4.148 -12.055 1 87.5 72 PRO B O 1
ATOM 1613 N N . THR B 1 73 ? 15.484 -4.941 -13.125 1 82.62 73 THR B N 1
ATOM 1614 C CA . THR B 1 73 ? 14.727 -5.637 -14.164 1 82.62 73 THR B CA 1
ATOM 1615 C C . THR B 1 73 ? 14.867 -7.148 -14.016 1 82.62 73 THR B C 1
ATOM 1617 O O . THR B 1 73 ? 15.953 -7.648 -13.727 1 82.62 73 THR B O 1
ATOM 1620 N N . PHE B 1 74 ? 13.75 -7.688 -13.867 1 73.44 74 PHE B N 1
ATOM 1621 C CA . PHE B 1 74 ? 13.797 -9.133 -13.688 1 73.44 74 PHE B CA 1
ATOM 1622 C C . PHE B 1 74 ? 13.391 -9.852 -14.961 1 73.44 74 PHE B C 1
ATOM 1624 O O . PHE B 1 74 ? 12.516 -9.383 -15.695 1 73.44 74 PHE B O 1
ATOM 1631 N N . PRO B 1 75 ? 14.43 -10.867 -15.227 1 64.31 75 PRO B N 1
ATOM 1632 C CA . PRO B 1 75 ? 14.016 -11.672 -16.375 1 64.31 75 PRO B CA 1
ATOM 1633 C C . PRO B 1 75 ? 12.609 -12.25 -16.219 1 64.31 75 PRO B C 1
ATOM 1635 O O . PRO B 1 75 ? 12.094 -12.32 -15.109 1 64.31 75 PRO B O 1
ATOM 1638 N N . ALA B 1 76 ? 12.109 -12.391 -17.359 1 59.94 76 ALA B N 1
ATOM 1639 C CA . ALA B 1 76 ? 10.805 -13.055 -17.359 1 59.94 76 ALA B CA 1
ATOM 1640 C C . ALA B 1 76 ? 10.844 -14.328 -16.5 1 59.94 76 ALA B C 1
ATOM 1642 O O . ALA B 1 76 ? 11.875 -14.992 -16.422 1 59.94 76 ALA B O 1
ATOM 1643 N N . LEU B 1 77 ? 9.977 -14.398 -15.539 1 60.22 77 LEU B N 1
ATOM 1644 C CA . LEU B 1 77 ? 9.891 -15.617 -14.742 1 60.22 77 LEU B CA 1
ATOM 1645 C C . LEU B 1 77 ? 10.109 -16.844 -15.617 1 60.22 77 LEU B C 1
ATOM 1647 O O . LEU B 1 77 ? 9.539 -16.953 -16.703 1 60.22 77 LEU B O 1
ATOM 1651 N N . THR B 1 78 ? 11.438 -17.438 -15.516 1 55.88 78 THR B N 1
ATOM 1652 C CA . THR B 1 78 ? 11.703 -18.594 -16.359 1 55.88 78 THR B CA 1
ATOM 1653 C C . THR B 1 78 ? 11.602 -19.875 -15.547 1 55.88 78 THR B C 1
ATOM 1655 O O . THR B 1 78 ? 11.852 -19.875 -14.336 1 55.88 78 THR B O 1
ATOM 1658 N N . ARG B 1 79 ? 11.109 -21.016 -16.234 1 52.53 79 ARG B N 1
ATOM 1659 C CA . ARG B 1 79 ? 10.906 -22.391 -15.789 1 52.53 79 ARG B CA 1
ATOM 1660 C C . ARG B 1 79 ? 12.211 -22.984 -15.266 1 52.53 79 ARG B C 1
ATOM 1662 O O . ARG B 1 79 ? 13.211 -23.016 -15.977 1 52.53 79 ARG B O 1
ATOM 1669 N N . PRO B 1 80 ? 12.32 -23.078 -13.922 1 51.09 80 PRO B N 1
ATOM 1670 C CA . PRO B 1 80 ? 13.453 -23.984 -13.734 1 51.09 80 PRO B CA 1
ATOM 1671 C C . PRO B 1 80 ? 13.227 -25.344 -14.383 1 51.09 80 PRO B C 1
ATOM 1673 O O . PRO B 1 80 ? 12.086 -25.797 -14.508 1 51.09 80 PRO B O 1
ATOM 1676 N N . SER B 1 81 ? 14.141 -25.812 -15.156 1 50.34 81 SER B N 1
ATOM 1677 C CA . SER B 1 81 ? 14.117 -27.109 -15.797 1 50.34 81 SER B CA 1
ATOM 1678 C C . SER B 1 81 ? 13.695 -28.203 -14.82 1 50.34 81 SER B C 1
ATOM 1680 O O . SER B 1 81 ? 13.172 -29.25 -15.234 1 50.34 81 SER B O 1
ATOM 1682 N N . ASP B 1 82 ? 13.984 -28.031 -13.594 1 50.56 82 ASP B N 1
ATOM 1683 C CA . ASP B 1 82 ? 13.875 -29.156 -12.68 1 50.56 82 ASP B CA 1
ATOM 1684 C C . ASP B 1 82 ? 12.508 -29.188 -11.992 1 50.56 82 ASP B C 1
ATOM 1686 O O . ASP B 1 82 ? 12.25 -30.047 -11.148 1 50.56 82 ASP B O 1
ATOM 1690 N N . GLY B 1 83 ? 11.461 -28.5 -12.477 1 49.88 83 GLY B N 1
ATOM 1691 C CA . GLY B 1 83 ? 10.109 -28.609 -11.953 1 49.88 83 GLY B CA 1
ATOM 1692 C C . GLY B 1 83 ? 9.922 -27.859 -10.641 1 49.88 83 GLY B C 1
ATOM 1693 O O . GLY B 1 83 ? 8.906 -28.047 -9.961 1 49.88 83 GLY B O 1
ATOM 1694 N N . GLY B 1 84 ? 10.984 -27.25 -10.109 1 53.91 84 GLY B N 1
ATOM 1695 C CA . GLY B 1 84 ? 10.906 -26.672 -8.781 1 53.91 84 GLY B CA 1
ATOM 1696 C C . GLY B 1 84 ? 10.164 -25.344 -8.75 1 53.91 84 GLY B C 1
ATOM 1697 O O . GLY B 1 84 ? 9.469 -25 -9.711 1 53.91 84 GLY B O 1
ATOM 1698 N N . GLU B 1 85 ? 10.031 -24.75 -7.578 1 58.31 85 GLU B N 1
ATOM 1699 C CA . GLU B 1 85 ? 9.352 -23.484 -7.367 1 58.31 85 GLU B CA 1
ATOM 1700 C C . GLU B 1 85 ? 9.914 -22.406 -8.297 1 58.31 85 GLU B C 1
ATOM 1702 O O . GLU B 1 85 ? 11.117 -22.359 -8.547 1 58.31 85 GLU B O 1
ATOM 1707 N N . VAL B 1 86 ? 8.961 -21.859 -9.086 1 57.66 86 VAL B N 1
ATOM 1708 C CA . VAL B 1 86 ? 9.352 -20.812 -10.031 1 57.66 86 VAL B CA 1
ATOM 1709 C C . VAL B 1 86 ? 10.023 -19.672 -9.297 1 57.66 86 VAL B C 1
ATOM 1711 O O . VAL B 1 86 ? 9.422 -19.047 -8.406 1 57.66 86 VAL B O 1
ATOM 1714 N N . THR B 1 87 ? 11.305 -19.734 -9.125 1 60.34 87 THR B N 1
ATOM 1715 C CA . THR B 1 87 ? 12.039 -18.547 -8.727 1 60.34 87 THR B CA 1
ATOM 1716 C C . THR B 1 87 ? 12.648 -17.844 -9.938 1 60.34 87 THR B C 1
ATOM 1718 O O . THR B 1 87 ? 13.023 -18.5 -10.914 1 60.34 87 THR B O 1
ATOM 1721 N N . PRO B 1 88 ? 12.305 -16.547 -10.109 1 60.84 88 PRO B N 1
ATOM 1722 C CA . PRO B 1 88 ? 12.984 -15.906 -11.234 1 60.84 88 PRO B CA 1
ATOM 1723 C C . PRO B 1 88 ? 14.477 -16.25 -11.289 1 60.84 88 PRO B C 1
ATOM 1725 O O . PRO B 1 88 ? 15.094 -16.5 -10.258 1 60.84 88 PRO B O 1
ATOM 1728 N N . ALA B 1 89 ? 14.945 -16.797 -12.445 1 67.69 89 ALA B N 1
ATOM 1729 C CA . ALA B 1 89 ? 16.391 -16.938 -12.625 1 67.69 89 ALA B CA 1
ATOM 1730 C C . ALA B 1 89 ? 17.109 -15.609 -12.383 1 67.69 89 ALA B C 1
ATOM 1732 O O . ALA B 1 89 ? 17.328 -14.844 -13.328 1 67.69 89 ALA B O 1
ATOM 1733 N N . LEU B 1 90 ? 17.25 -15.375 -11.133 1 74.69 90 LEU B N 1
ATOM 1734 C CA . LEU B 1 90 ? 17.812 -14.086 -10.766 1 74.69 90 LEU B CA 1
ATOM 1735 C C . LEU B 1 90 ? 19.328 -14.188 -10.594 1 74.69 90 LEU B C 1
ATOM 1737 O O . LEU B 1 90 ? 19.828 -15.18 -10.078 1 74.69 90 LEU B O 1
ATOM 1741 N N . GLY B 1 91 ? 19.953 -13.297 -11.336 1 77.56 91 GLY B N 1
ATOM 1742 C CA . GLY B 1 91 ? 21.359 -13.148 -10.969 1 77.56 91 GLY B CA 1
ATOM 1743 C C . GLY B 1 91 ? 21.562 -12.734 -9.531 1 77.56 91 GLY B C 1
ATOM 1744 O O . GLY B 1 91 ? 20.594 -12.398 -8.836 1 77.56 91 GLY B O 1
ATOM 1745 N N . GLU B 1 92 ? 22.75 -12.867 -9.086 1 83.69 92 GLU B N 1
ATOM 1746 C CA . GLU B 1 92 ? 23.094 -12.562 -7.695 1 83.69 92 GLU B CA 1
ATOM 1747 C C . GLU B 1 92 ? 22.656 -11.148 -7.32 1 83.69 92 GLU B C 1
ATOM 1749 O O . GLU B 1 92 ? 22.109 -10.922 -6.234 1 83.69 92 GLU B O 1
ATOM 1754 N N . GLU B 1 93 ? 22.906 -10.219 -8.125 1 84.25 93 GLU B N 1
ATOM 1755 C CA . GLU B 1 93 ? 22.562 -8.828 -7.848 1 84.25 93 GLU B CA 1
ATOM 1756 C C . GLU B 1 93 ? 21.047 -8.641 -7.762 1 84.25 93 GLU B C 1
ATOM 1758 O O . GLU B 1 93 ? 20.547 -7.938 -6.879 1 84.25 93 GLU B O 1
ATOM 1763 N N . GLN B 1 94 ? 20.391 -9.273 -8.656 1 84.5 94 GLN B N 1
ATOM 1764 C CA . GLN B 1 94 ? 18.938 -9.195 -8.672 1 84.5 94 GLN B CA 1
ATOM 1765 C C . GLN B 1 94 ? 18.328 -9.844 -7.426 1 84.5 94 GLN B C 1
ATOM 1767 O O . GLN B 1 94 ? 17.391 -9.32 -6.84 1 84.5 94 GLN B O 1
ATOM 1772 N N . GLU B 1 95 ? 18.938 -10.914 -7.07 1 87 95 GLU B N 1
ATOM 1773 C CA . GLU B 1 95 ? 18.469 -11.625 -5.891 1 87 95 GLU B CA 1
ATOM 1774 C C . GLU B 1 95 ? 18.672 -10.797 -4.625 1 87 95 GLU B C 1
ATOM 1776 O O . GLU B 1 95 ? 17.781 -10.727 -3.771 1 87 95 GLU B O 1
ATOM 1781 N N . THR B 1 96 ? 19.828 -10.219 -4.531 1 90.88 96 THR B N 1
ATOM 1782 C CA . THR B 1 96 ? 20.125 -9.375 -3.381 1 90.88 96 THR B CA 1
ATOM 1783 C C . THR B 1 96 ? 19.156 -8.195 -3.316 1 90.88 96 THR B C 1
ATOM 1785 O O . THR B 1 96 ? 18.641 -7.863 -2.244 1 90.88 96 THR B O 1
ATOM 1788 N N . ALA B 1 97 ? 18.875 -7.613 -4.449 1 92.25 97 ALA B N 1
ATOM 1789 C CA . ALA B 1 97 ? 17.953 -6.488 -4.516 1 92.25 97 ALA B CA 1
ATOM 1790 C C . ALA B 1 97 ? 16.547 -6.914 -4.094 1 92.25 97 ALA B C 1
ATOM 1792 O O . ALA B 1 97 ? 15.883 -6.211 -3.324 1 92.25 97 ALA B O 1
ATOM 1793 N N . LEU B 1 98 ? 16.188 -8.07 -4.52 1 92.31 98 LEU B N 1
ATOM 1794 C CA . LEU B 1 98 ? 14.836 -8.555 -4.23 1 92.31 98 LEU B CA 1
ATOM 1795 C C . LEU B 1 98 ? 14.695 -8.914 -2.756 1 92.31 98 LEU B C 1
ATOM 1797 O O . LEU B 1 98 ? 13.641 -8.672 -2.152 1 92.31 98 LEU B O 1
ATOM 1801 N N . ARG B 1 99 ? 15.711 -9.422 -2.205 1 94.31 99 ARG B N 1
ATOM 1802 C CA . ARG B 1 99 ? 15.688 -9.758 -0.787 1 94.31 99 ARG B CA 1
ATOM 1803 C C . ARG B 1 99 ? 15.617 -8.508 0.076 1 94.31 99 ARG B C 1
ATOM 1805 O O . ARG B 1 99 ? 14.898 -8.469 1.073 1 94.31 99 ARG B O 1
ATOM 1812 N N . THR B 1 100 ? 16.375 -7.559 -0.324 1 96.44 100 THR B N 1
ATOM 1813 C CA . THR B 1 100 ? 16.328 -6.293 0.404 1 96.44 100 THR B CA 1
ATOM 1814 C C . THR B 1 100 ? 14.953 -5.648 0.264 1 96.44 100 THR B C 1
ATOM 1816 O O . THR B 1 100 ? 14.398 -5.133 1.238 1 96.44 100 THR B O 1
ATOM 1819 N N . LEU B 1 101 ? 14.469 -5.719 -0.917 1 96.94 101 LEU B N 1
ATOM 1820 C CA . LEU B 1 101 ? 13.133 -5.184 -1.165 1 96.94 101 LEU B CA 1
ATOM 1821 C C . LEU B 1 101 ? 12.102 -5.879 -0.288 1 96.94 101 LEU B C 1
ATOM 1823 O O . LEU B 1 101 ? 11.227 -5.223 0.288 1 96.94 101 LEU B O 1
ATOM 1827 N N . HIS B 1 102 ? 12.195 -7.148 -0.205 1 96.44 102 HIS B N 1
ATOM 1828 C CA . HIS B 1 102 ? 11.32 -7.934 0.654 1 96.44 102 HIS B CA 1
ATOM 1829 C C . HIS B 1 102 ? 11.383 -7.445 2.098 1 96.44 102 HIS B C 1
ATOM 1831 O O . HIS B 1 102 ? 10.344 -7.23 2.73 1 96.44 102 HIS B O 1
ATOM 1837 N N . ARG B 1 103 ? 12.539 -7.27 2.586 1 97.44 103 ARG B N 1
ATOM 1838 C CA . ARG B 1 103 ? 12.727 -6.789 3.951 1 97.44 103 ARG B CA 1
ATOM 1839 C C . ARG B 1 103 ? 12.109 -5.41 4.141 1 97.44 103 ARG B C 1
ATOM 1841 O O . ARG B 1 103 ? 11.398 -5.172 5.121 1 97.44 103 ARG B O 1
ATOM 1848 N N . VAL B 1 104 ? 12.32 -4.602 3.223 1 97.94 104 VAL B N 1
ATOM 1849 C CA . VAL B 1 104 ? 11.914 -3.203 3.322 1 97.94 104 VAL B CA 1
ATOM 1850 C C . VAL B 1 104 ? 10.398 -3.094 3.203 1 97.94 104 VAL B C 1
ATOM 1852 O O . VAL B 1 104 ? 9.758 -2.408 4 1 97.94 104 VAL B O 1
ATOM 1855 N N . LEU B 1 105 ? 9.812 -3.801 2.293 1 97.19 105 LEU B N 1
ATOM 1856 C CA . LEU B 1 105 ? 8.406 -3.594 1.967 1 97.19 105 LEU B CA 1
ATOM 1857 C C . LEU B 1 105 ? 7.512 -4.48 2.828 1 97.19 105 LEU B C 1
ATOM 1859 O O . LEU B 1 105 ? 6.438 -4.055 3.256 1 97.19 105 LEU B O 1
ATOM 1863 N N . MET B 1 106 ? 8.023 -5.684 3.086 1 95.75 106 MET B N 1
ATOM 1864 C CA . MET B 1 106 ? 7.109 -6.672 3.654 1 95.75 106 MET B CA 1
ATOM 1865 C C . MET B 1 106 ? 7.375 -6.859 5.145 1 95.75 106 MET B C 1
ATOM 1867 O O . MET B 1 106 ? 6.441 -7.07 5.922 1 95.75 106 MET B O 1
ATOM 1871 N N . GLU B 1 107 ? 8.586 -6.715 5.5 1 97.31 107 GLU B N 1
ATOM 1872 C CA . GLU B 1 107 ? 8.93 -7.129 6.855 1 97.31 107 GLU B CA 1
ATOM 1873 C C . GLU B 1 107 ? 9.109 -5.922 7.773 1 97.31 107 GLU B C 1
ATOM 1875 O O . GLU B 1 107 ? 8.891 -6.02 8.984 1 97.31 107 GLU B O 1
ATOM 1880 N N . THR B 1 108 ? 9.461 -4.812 7.23 1 97.81 108 THR B N 1
ATOM 1881 C CA . THR B 1 108 ? 9.805 -3.652 8.047 1 97.81 108 THR B CA 1
ATOM 1882 C C . THR B 1 108 ? 8.625 -2.688 8.148 1 97.81 108 THR B C 1
ATOM 1884 O O . THR B 1 108 ? 7.914 -2.469 7.168 1 97.81 108 THR B O 1
ATOM 1887 N N . GLU B 1 109 ? 8.484 -2.125 9.336 1 97.75 109 GLU B N 1
ATOM 1888 C CA . GLU B 1 109 ? 7.48 -1.095 9.578 1 97.75 109 GLU B CA 1
ATOM 1889 C C . GLU B 1 109 ? 7.992 -0.038 10.555 1 97.75 109 GLU B C 1
ATOM 1891 O O . GLU B 1 109 ? 8.672 -0.363 11.531 1 97.75 109 GLU B O 1
ATOM 1896 N N . VAL B 1 110 ? 7.723 1.177 10.273 1 98.56 110 VAL B N 1
ATOM 1897 C CA . VAL B 1 110 ? 8.016 2.252 11.211 1 98.56 110 VAL B CA 1
ATOM 1898 C C . VAL B 1 110 ? 6.91 2.336 12.266 1 98.56 110 VAL B C 1
ATOM 1900 O O . VAL B 1 110 ? 5.762 2.652 11.945 1 98.56 110 VAL B O 1
ATOM 1903 N N . VAL B 1 111 ? 7.273 2.117 13.508 1 98.44 111 VAL B N 1
ATOM 1904 C CA . VAL B 1 111 ? 6.258 2.041 14.555 1 98.44 111 VAL B CA 1
ATOM 1905 C C . VAL B 1 111 ? 6.125 3.396 15.242 1 98.44 111 VAL B C 1
ATOM 1907 O O . VAL B 1 111 ? 5.031 3.779 15.672 1 98.44 111 VAL B O 1
ATOM 1910 N N . GLU B 1 112 ? 7.188 4.098 15.398 1 98.62 112 GLU B N 1
ATOM 1911 C CA . GLU B 1 112 ? 7.25 5.453 15.938 1 98.62 112 GLU B CA 1
ATOM 1912 C C . GLU B 1 112 ? 8.172 6.336 15.109 1 98.62 112 GLU B C 1
ATOM 1914 O O . GLU B 1 112 ? 9.109 5.844 14.469 1 98.62 112 GLU B O 1
ATOM 1919 N N . GLY B 1 113 ? 7.844 7.586 15.102 1 98.56 113 GLY B N 1
ATOM 1920 C CA . GLY B 1 113 ? 8.672 8.531 14.383 1 98.56 113 GLY B CA 1
ATOM 1921 C C . GLY B 1 113 ? 7.871 9.617 13.68 1 98.56 113 GLY B C 1
ATOM 1922 O O . GLY B 1 113 ? 6.871 10.094 14.211 1 98.56 113 GLY B O 1
ATOM 1923 N N . LYS B 1 114 ? 8.383 10.086 12.562 1 98.69 114 LYS B N 1
ATOM 1924 C CA . LYS B 1 114 ? 7.688 11.094 11.773 1 98.69 114 LYS B CA 1
ATOM 1925 C C . LYS B 1 114 ? 8.172 11.086 10.328 1 98.69 114 LYS B C 1
ATOM 1927 O O . LYS B 1 114 ? 9.227 10.531 10.016 1 98.69 114 LYS B O 1
ATOM 1932 N N . MET B 1 115 ? 7.34 11.562 9.508 1 98.56 115 MET B N 1
ATOM 1933 C CA . MET B 1 115 ? 7.684 11.867 8.117 1 98.56 115 MET B CA 1
ATOM 1934 C C . MET B 1 115 ? 7.645 13.375 7.871 1 98.56 115 MET B C 1
ATOM 1936 O O . MET B 1 115 ? 6.656 14.031 8.195 1 98.56 115 MET B O 1
ATOM 1940 N N . VAL B 1 116 ? 8.68 13.844 7.227 1 98.62 116 VAL B N 1
ATOM 1941 C CA . VAL B 1 116 ? 8.828 15.289 7.094 1 98.62 116 VAL B CA 1
ATOM 1942 C C . VAL B 1 116 ? 8.805 15.68 5.617 1 98.62 116 VAL B C 1
ATOM 1944 O O . VAL B 1 116 ? 9.484 15.062 4.797 1 98.62 116 VAL B O 1
ATOM 1947 N N . CYS B 1 117 ? 8.008 16.719 5.32 1 98.38 117 CYS B N 1
ATOM 1948 C CA . CYS B 1 117 ? 7.953 17.219 3.949 1 98.38 117 CYS B CA 1
ATOM 1949 C C . CYS B 1 117 ? 9.211 18 3.598 1 98.38 117 CYS B C 1
ATOM 1951 O O . CYS B 1 117 ? 9.641 18.875 4.355 1 98.38 117 CYS B O 1
ATOM 1953 N N . GLY B 1 118 ? 9.719 17.672 2.475 1 98.19 118 GLY B N 1
ATOM 1954 C CA . GLY B 1 118 ? 10.914 18.375 2.023 1 98.19 118 GLY B CA 1
ATOM 1955 C C . GLY B 1 118 ? 10.648 19.781 1.549 1 98.19 118 GLY B C 1
ATOM 1956 O O . GLY B 1 118 ? 11.57 20.578 1.412 1 98.19 118 GLY B O 1
ATOM 1957 N N . SER B 1 119 ? 9.438 20.109 1.301 1 97.38 119 SER B N 1
ATOM 1958 C CA . SER B 1 119 ? 9.07 21.422 0.775 1 97.38 119 SER B CA 1
ATOM 1959 C C . SER B 1 119 ? 8.734 22.391 1.901 1 97.38 119 SER B C 1
ATOM 1961 O O . SER B 1 119 ? 9.328 23.469 1.995 1 97.38 119 SER B O 1
ATOM 1963 N N . CYS B 1 120 ? 7.84 22.094 2.803 1 96.06 120 CYS B N 1
ATOM 1964 C CA . CYS B 1 120 ? 7.348 23.031 3.801 1 96.06 120 CYS B CA 1
ATOM 1965 C C . CYS B 1 120 ? 7.879 22.688 5.188 1 96.06 120 CYS B C 1
ATOM 1967 O O . CYS B 1 120 ? 7.762 23.484 6.117 1 96.06 120 CYS B O 1
ATOM 1969 N N . GLY B 1 121 ? 8.383 21.453 5.348 1 97.25 121 GLY B N 1
ATOM 1970 C CA . GLY B 1 121 ? 8.961 21.062 6.621 1 97.25 121 GLY B CA 1
ATOM 1971 C C . GLY B 1 121 ? 7.941 20.531 7.605 1 97.25 121 GLY B C 1
ATOM 1972 O O . GLY B 1 121 ? 8.281 20.203 8.742 1 97.25 121 GLY B O 1
ATOM 1973 N N . PHE B 1 122 ? 6.668 20.438 7.23 1 95.94 122 PHE B N 1
ATOM 1974 C CA . PHE B 1 122 ? 5.648 19.906 8.133 1 95.94 122 PHE B CA 1
ATOM 1975 C C . PHE B 1 122 ? 5.953 18.469 8.508 1 95.94 122 PHE B C 1
ATOM 1977 O O . PHE B 1 122 ? 6.414 17.688 7.672 1 95.94 122 PHE B O 1
ATOM 1984 N N . GLU B 1 123 ? 5.664 18.172 9.75 1 97.38 123 GLU B N 1
ATOM 1985 C CA . GLU B 1 123 ? 5.961 16.859 10.289 1 97.38 123 GLU B CA 1
ATOM 1986 C C . GLU B 1 123 ? 4.688 16.047 10.492 1 97.38 123 GLU B C 1
ATOM 1988 O O . GLU B 1 123 ? 3.775 16.484 11.203 1 97.38 123 GLU B O 1
ATOM 1993 N N . TYR B 1 124 ? 4.656 14.945 9.883 1 97.12 124 TYR B N 1
ATOM 1994 C CA . TYR B 1 124 ? 3.59 13.977 10.102 1 97.12 124 TYR B CA 1
ATOM 1995 C C . TYR B 1 124 ? 4.02 12.906 11.102 1 97.12 124 TYR B C 1
ATOM 1997 O O . TYR B 1 124 ? 4.793 12.008 10.766 1 97.12 124 TYR B O 1
ATOM 2005 N N . GLY B 1 125 ? 3.473 12.969 12.289 1 97.75 125 GLY B N 1
ATOM 2006 C CA . GLY B 1 125 ? 3.867 12.023 13.32 1 97.75 125 GLY B CA 1
ATOM 2007 C C . GLY B 1 125 ? 3.379 10.609 13.055 1 97.75 125 GLY B C 1
ATOM 2008 O O . GLY B 1 125 ? 2.283 10.414 12.523 1 97.75 125 GLY B O 1
ATOM 2009 N N . ILE B 1 126 ? 4.238 9.656 13.383 1 97.69 126 ILE B N 1
ATOM 2010 C CA . ILE B 1 126 ? 3.873 8.242 13.297 1 97.69 126 ILE B CA 1
ATOM 2011 C C . ILE B 1 126 ? 3.758 7.656 14.703 1 97.69 126 ILE B C 1
ATOM 2013 O O . ILE B 1 126 ? 4.688 7.766 15.508 1 97.69 126 ILE B O 1
ATOM 2017 N N . HIS B 1 127 ? 2.602 7.113 14.977 1 96.56 127 HIS B N 1
ATOM 2018 C CA . HIS B 1 127 ? 2.348 6.445 16.25 1 96.56 127 HIS B CA 1
ATOM 2019 C C . HIS B 1 127 ? 1.676 5.094 16.031 1 96.56 127 HIS B C 1
ATOM 2021 O O . HIS B 1 127 ? 0.632 5.012 15.383 1 96.56 127 HIS B O 1
ATOM 2027 N N . GLN B 1 128 ? 2.289 4.051 16.609 1 95 128 GLN B N 1
ATOM 2028 C CA . GLN B 1 128 ? 1.773 2.697 16.422 1 95 128 GLN B CA 1
ATOM 2029 C C . GLN B 1 128 ? 1.583 2.369 14.945 1 95 128 GLN B C 1
ATOM 2031 O O . GLN B 1 128 ? 0.535 1.857 14.555 1 95 128 GLN B O 1
ATOM 2036 N N . SER B 1 129 ? 2.48 2.889 14.156 1 95.44 129 SER B N 1
ATOM 2037 C CA . SER B 1 129 ? 2.604 2.57 12.734 1 95.44 129 SER B CA 1
ATOM 2038 C C . SER B 1 129 ? 1.582 3.342 11.906 1 95.44 129 SER B C 1
ATOM 2040 O O . SER B 1 129 ? 1.323 2.996 10.75 1 95.44 129 SER B O 1
ATOM 2042 N N . VAL B 1 130 ? 0.934 4.301 12.461 1 94.25 130 VAL B N 1
ATOM 2043 C CA . VAL B 1 130 ? -0.043 5.109 11.742 1 94.25 130 VAL B CA 1
ATOM 2044 C C . VAL B 1 130 ? 0.447 6.551 11.648 1 94.25 130 VAL B C 1
ATOM 2046 O O . VAL B 1 130 ? 0.743 7.18 12.672 1 94.25 130 VAL B O 1
ATOM 2049 N N . ALA B 1 131 ? 0.53 7 10.461 1 95.5 131 ALA B N 1
ATOM 2050 C CA . ALA B 1 131 ? 0.901 8.398 10.25 1 95.5 131 ALA B CA 1
ATOM 2051 C C . ALA B 1 131 ? -0.298 9.32 10.445 1 95.5 131 ALA B C 1
ATOM 2053 O O . ALA B 1 131 ? -1.414 9 10.031 1 95.5 131 ALA B O 1
ATOM 2054 N N . ASN B 1 132 ? -0.058 10.367 11.109 1 93.31 132 ASN B N 1
ATOM 2055 C CA . ASN B 1 132 ? -1.105 11.359 11.344 1 93.31 132 ASN B CA 1
ATOM 2056 C C . ASN B 1 132 ? -1.062 12.477 10.312 1 93.31 132 ASN B C 1
ATOM 2058 O O . ASN B 1 132 ? -0.174 13.336 10.352 1 93.31 132 ASN B O 1
ATOM 2062 N N . PHE B 1 133 ? -2.096 12.484 9.469 1 91.69 133 PHE B N 1
ATOM 2063 C CA . PHE B 1 133 ? -2.182 13.508 8.438 1 91.69 133 PHE B CA 1
ATOM 2064 C C . PHE B 1 133 ? -3.215 14.57 8.805 1 91.69 133 PHE B C 1
ATOM 2066 O O . PHE B 1 133 ? -3.752 15.25 7.934 1 91.69 133 PHE B O 1
ATOM 2073 N N . LEU B 1 134 ? -3.465 14.672 10.086 1 84.31 134 LEU B N 1
ATOM 2074 C CA . LEU B 1 134 ? -4.324 15.766 10.523 1 84.31 134 LEU B CA 1
ATOM 2075 C C . LEU B 1 134 ? -3.564 17.094 10.516 1 84.31 134 LEU B C 1
ATOM 2077 O O . LEU B 1 134 ? -2.52 17.219 11.156 1 84.31 134 LEU B O 1
ATOM 2081 N N . LEU B 1 135 ? -4.031 18.016 9.727 1 84.56 135 LEU B N 1
ATOM 2082 C CA . LEU B 1 135 ? -3.342 19.281 9.555 1 84.56 135 LEU B CA 1
ATOM 2083 C C . LEU B 1 135 ? -4.023 20.391 10.359 1 84.56 135 LEU B C 1
ATOM 2085 O O . LEU B 1 135 ? -5.25 20.406 10.484 1 84.56 135 LEU B O 1
ATOM 2089 N N . PRO B 1 136 ? -3.059 21.234 10.922 1 79.19 136 PRO B N 1
ATOM 2090 C CA . PRO B 1 136 ? -3.656 22.422 11.523 1 79.19 136 PRO B CA 1
ATOM 2091 C C . PRO B 1 136 ? -4.402 23.281 10.5 1 79.19 136 PRO B C 1
ATOM 2093 O O . PRO B 1 136 ? -4.078 23.266 9.312 1 79.19 136 PRO B O 1
ATOM 2096 N N . SER B 1 137 ? -5.359 24.047 11.047 1 73.56 137 SER B N 1
ATOM 2097 C CA . SER B 1 137 ? -6.273 24.828 10.219 1 73.56 137 SER B CA 1
ATOM 2098 C C . SER B 1 137 ? -5.52 25.812 9.328 1 73.56 137 SER B C 1
ATOM 2100 O O . SER B 1 137 ? -5.922 26.062 8.195 1 73.56 137 SER B O 1
ATOM 2102 N N . HIS B 1 138 ? -4.43 26.297 9.844 1 74.06 138 HIS B N 1
ATOM 2103 C CA . HIS B 1 138 ? -3.756 27.344 9.094 1 74.06 138 HIS B CA 1
ATOM 2104 C C . HIS B 1 138 ? -2.941 26.766 7.941 1 74.06 138 HIS B C 1
ATOM 2106 O O . HIS B 1 138 ? -2.451 27.5 7.082 1 74.06 138 HIS B O 1
ATOM 2112 N N . LEU B 1 139 ? -2.848 25.453 7.852 1 72.38 139 LEU B N 1
ATOM 2113 C CA . LEU B 1 139 ? -2.041 24.828 6.809 1 72.38 139 LEU B CA 1
ATOM 2114 C C . LEU B 1 139 ? -2.926 24.25 5.711 1 72.38 139 LEU B C 1
ATOM 2116 O O . LEU B 1 139 ? -2.428 23.625 4.766 1 72.38 139 LEU B O 1
ATOM 2120 N N . VAL B 1 140 ? -4.18 24.281 5.875 1 67.56 140 VAL B N 1
ATOM 2121 C CA . VAL B 1 140 ? -5.074 23.781 4.84 1 67.56 140 VAL B CA 1
ATOM 2122 C C . VAL B 1 140 ? -5.594 24.938 3.994 1 67.56 140 VAL B C 1
ATOM 2124 O O . VAL B 1 140 ? -5.699 26.062 4.477 1 67.56 140 VAL B O 1
#